Protein AF-A0A9Q0LVG4-F1 (afdb_monomer_lite)

InterPro domains:
  IPR005024 Snf7 family [PF03357] (18-191)
  IPR005024 Snf7 family [PTHR22761] (3-195)

Organism: Anaeramoeba ignava (NCBI:txid1746090)

Structure (mmCIF, N/CA/C/O backbone):
data_AF-A0A9Q0LVG4-F1
#
_entry.id   AF-A0A9Q0LVG4-F1
#
loop_
_atom_site.group_PDB
_atom_site.id
_atom_site.type_symbol
_atom_site.label_atom_id
_atom_site.label_alt_id
_atom_site.label_comp_id
_atom_site.label_asym_id
_atom_site.label_entity_id
_atom_site.label_seq_id
_atom_site.pdbx_PDB_ins_code
_atom_site.Cartn_x
_atom_site.Cartn_y
_atom_site.Cartn_z
_atom_site.occupancy
_atom_site.B_iso_or_equiv
_atom_site.auth_seq_id
_atom_site.auth_comp_id
_atom_site.auth_asym_id
_atom_site.auth_atom_id
_atom_site.pdbx_PDB_model_num
ATOM 1 N N . MET A 1 1 ? -17.083 -30.384 43.638 1.00 47.47 1 MET A N 1
ATOM 2 C CA . MET A 1 1 ? -15.810 -30.499 42.886 1.00 47.47 1 MET A CA 1
ATOM 3 C C . MET A 1 1 ? -15.342 -29.113 42.470 1.00 47.47 1 MET A C 1
ATOM 5 O O . MET A 1 1 ? -16.149 -28.199 42.402 1.00 47.47 1 MET A O 1
ATOM 9 N N . ARG A 1 2 ? -14.028 -28.952 42.316 1.00 43.19 2 ARG A N 1
ATOM 10 C CA . ARG A 1 2 ? -13.295 -27.683 42.244 1.00 43.19 2 ARG A CA 1
ATOM 11 C C . ARG A 1 2 ? -13.444 -26.980 40.880 1.00 43.19 2 ARG A C 1
ATOM 13 O O . ARG A 1 2 ? -13.547 -27.650 39.863 1.00 43.19 2 ARG A O 1
ATOM 20 N N . LYS A 1 3 ? -13.416 -25.639 40.950 1.00 58.41 3 LYS A N 1
ATOM 21 C CA . LYS A 1 3 ? -13.157 -24.582 39.943 1.00 58.41 3 LYS A CA 1
ATOM 22 C C . LYS A 1 3 ? -12.623 -25.053 38.584 1.00 58.41 3 LYS A C 1
ATOM 24 O O . LYS A 1 3 ? -11.722 -25.877 38.585 1.00 58.41 3 LYS A O 1
ATOM 29 N N . LEU A 1 4 ? -13.027 -24.379 37.494 1.00 53.19 4 LEU A N 1
ATOM 30 C CA . LEU A 1 4 ? -12.115 -23.775 36.490 1.00 53.19 4 LEU A CA 1
ATOM 31 C C . LEU A 1 4 ? -12.882 -23.005 35.387 1.00 53.19 4 LEU A C 1
ATOM 33 O O . LEU A 1 4 ? -12.658 -23.179 34.192 1.00 53.19 4 LEU A O 1
ATOM 37 N N . PHE A 1 5 ? -13.756 -22.082 35.811 1.00 59.03 5 PHE A N 1
ATOM 38 C CA . PHE A 1 5 ? -14.054 -20.886 35.018 1.00 59.03 5 PHE A CA 1
ATOM 39 C C . PHE A 1 5 ? -12.731 -20.174 34.716 1.00 59.03 5 PHE A C 1
ATOM 41 O O . PHE A 1 5 ? -11.996 -19.816 35.636 1.00 59.03 5 PHE A O 1
ATOM 48 N N . GLY A 1 6 ? -12.417 -20.011 33.433 1.00 52.94 6 GLY A N 1
ATOM 49 C CA . GLY A 1 6 ? -11.185 -19.369 32.993 1.00 52.94 6 GLY A CA 1
ATOM 50 C C . GLY A 1 6 ? -10.579 -20.061 31.786 1.00 52.94 6 GLY A C 1
ATOM 51 O O . GLY A 1 6 ? -9.461 -20.572 31.858 1.00 52.94 6 GLY A O 1
ATOM 52 N N . SER A 1 7 ? -11.274 -20.028 30.647 1.00 55.44 7 SER A N 1
ATOM 53 C CA . SER A 1 7 ? -10.575 -20.076 29.366 1.00 55.44 7 SER A CA 1
ATOM 54 C C . SER A 1 7 ? -9.609 -18.892 29.360 1.00 55.44 7 SER A C 1
ATOM 56 O O . SER A 1 7 ? -10.021 -17.748 29.157 1.00 55.44 7 SER A O 1
ATOM 58 N N . LYS A 1 8 ? -8.331 -19.147 29.674 1.00 49.50 8 LYS A N 1
ATOM 59 C CA . LYS A 1 8 ? -7.245 -18.182 29.489 1.00 49.50 8 LYS A CA 1
ATOM 60 C C . LYS A 1 8 ? -7.455 -17.570 28.108 1.00 49.50 8 LYS A C 1
ATOM 62 O O . LYS A 1 8 ? -7.456 -18.320 27.132 1.00 49.50 8 LYS A O 1
ATOM 67 N N . LYS A 1 9 ? -7.670 -16.247 28.024 1.00 56.41 9 LYS A N 1
ATOM 68 C CA . LYS A 1 9 ? -7.581 -15.514 26.755 1.00 56.41 9 LYS A CA 1
ATOM 69 C C . LYS A 1 9 ? -6.287 -15.997 26.115 1.00 56.41 9 LYS A C 1
ATOM 71 O O . LYS A 1 9 ? -5.216 -15.763 26.677 1.00 56.41 9 LYS A O 1
ATOM 76 N N . LYS A 1 10 ? -6.391 -16.780 25.037 1.00 49.00 10 LYS A N 1
ATOM 77 C CA . LYS A 1 10 ? -5.228 -17.241 24.288 1.00 49.00 10 LYS A CA 1
ATOM 78 C C . LYS A 1 10 ? -4.560 -15.945 23.861 1.00 49.00 10 LYS A C 1
ATOM 80 O O . LYS A 1 10 ? -5.149 -15.198 23.084 1.00 49.00 10 LYS A O 1
ATOM 85 N N . LYS A 1 11 ? -3.437 -15.613 24.506 1.00 46.62 11 LYS A N 1
ATOM 86 C CA . LYS A 1 11 ? -2.606 -14.462 24.163 1.00 46.62 11 LYS A CA 1
ATOM 87 C C . LYS A 1 11 ? -2.443 -14.586 22.655 1.00 46.62 11 LYS A C 1
ATOM 89 O O . LYS A 1 11 ? -1.941 -15.619 22.211 1.00 46.62 11 LYS A O 1
ATOM 94 N N . VAL A 1 12 ? -3.032 -13.668 21.886 1.00 57.06 12 VAL A N 1
ATOM 95 C CA . VAL A 1 12 ? -2.849 -13.670 20.436 1.00 57.06 12 VAL A CA 1
ATOM 96 C C . VAL A 1 12 ? -1.344 -13.580 20.280 1.00 57.06 12 VAL A C 1
ATOM 98 O O . VAL A 1 12 ? -0.733 -12.624 20.747 1.00 57.06 12 VAL A O 1
ATOM 101 N N . VAL A 1 13 ? -0.743 -14.671 19.824 1.00 52.28 13 VAL A N 1
ATOM 102 C CA . VAL A 1 13 ? 0.701 -14.776 19.698 1.00 52.28 13 VAL A CA 1
ATOM 103 C C . VAL A 1 13 ? 1.061 -13.822 18.568 1.00 52.28 13 VAL A C 1
ATOM 105 O O . VAL A 1 13 ? 0.774 -14.104 17.410 1.00 52.28 13 VAL A O 1
ATOM 108 N N . THR A 1 14 ? 1.603 -12.660 18.921 1.00 57.34 14 THR A N 1
ATOM 109 C CA . THR A 1 14 ? 2.073 -11.615 18.002 1.00 57.34 14 THR A CA 1
ATOM 110 C C . THR A 1 14 ? 3.506 -11.891 17.534 1.00 57.34 14 THR A C 1
ATOM 112 O O . THR A 1 14 ? 4.251 -10.955 17.279 1.00 57.34 14 THR A O 1
ATOM 115 N N . ASP A 1 15 ? 3.925 -13.158 17.457 1.00 58.38 15 ASP A N 1
ATOM 116 C CA . ASP A 1 15 ? 5.313 -13.525 17.116 1.00 58.38 15 ASP A CA 1
ATOM 117 C C . ASP A 1 15 ? 5.556 -13.591 15.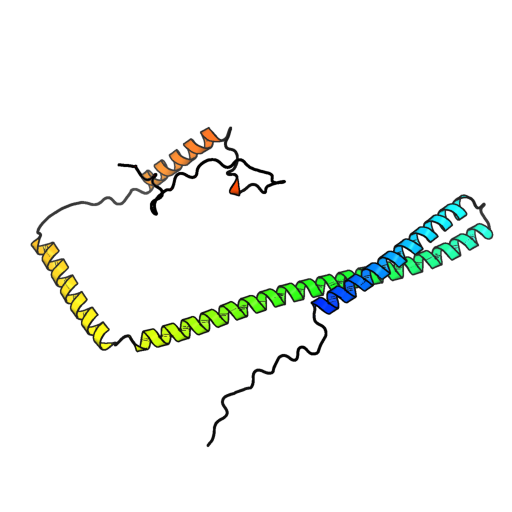592 1.00 58.38 15 ASP A C 1
ATOM 119 O O . ASP A 1 15 ? 6.631 -13.984 15.143 1.00 58.38 15 ASP A O 1
ATOM 123 N N . GLY A 1 16 ? 4.557 -13.231 14.779 1.00 68.00 16 GLY A N 1
ATOM 124 C CA . GLY A 1 16 ? 4.677 -13.095 13.326 1.00 68.00 16 GLY A CA 1
ATOM 125 C C . GLY A 1 16 ? 4.832 -11.630 12.896 1.00 68.00 16 GLY A C 1
ATOM 126 O O . GLY A 1 16 ? 4.403 -10.743 13.635 1.00 68.00 16 GLY A O 1
ATOM 127 N N . PRO A 1 17 ? 5.410 -11.363 11.707 1.00 80.56 17 PRO A N 1
ATOM 128 C CA . PRO A 1 17 ? 5.499 -10.011 11.164 1.00 80.56 17 PRO A CA 1
ATOM 129 C C . PRO A 1 17 ? 4.110 -9.376 11.077 1.00 80.56 17 PRO A C 1
ATOM 131 O O . PRO A 1 17 ? 3.129 -10.032 10.713 1.00 80.56 17 PRO A O 1
ATOM 134 N N . THR A 1 18 ? 4.032 -8.100 11.436 1.00 89.00 18 THR A N 1
ATOM 135 C CA . THR A 1 18 ? 2.783 -7.343 11.390 1.00 89.00 18 THR A CA 1
ATOM 136 C C . THR A 1 18 ? 2.402 -7.008 9.946 1.00 89.00 18 THR A C 1
ATOM 138 O O . THR A 1 18 ? 3.224 -7.088 9.030 1.00 89.00 18 THR A O 1
ATOM 141 N N . LEU A 1 19 ? 1.145 -6.605 9.728 1.00 87.56 19 LEU A N 1
ATOM 142 C CA . LEU A 1 19 ? 0.724 -6.061 8.430 1.00 87.56 19 LEU A CA 1
ATOM 143 C C . LEU A 1 19 ? 1.557 -4.829 8.057 1.00 87.56 19 LEU A C 1
ATOM 145 O O . LEU A 1 19 ? 1.924 -4.674 6.901 1.00 87.56 19 LEU A O 1
ATOM 149 N N . GLU A 1 20 ? 1.936 -4.014 9.042 1.00 87.94 20 GLU A N 1
ATOM 150 C CA . GLU A 1 20 ? 2.801 -2.853 8.836 1.00 87.94 20 GLU A CA 1
ATOM 151 C C . GLU A 1 20 ? 4.211 -3.260 8.372 1.00 87.94 20 GLU A C 1
ATOM 153 O O . GLU A 1 20 ? 4.747 -2.675 7.430 1.00 87.94 20 GLU A O 1
ATOM 158 N N . ASP A 1 21 ? 4.793 -4.308 8.965 1.0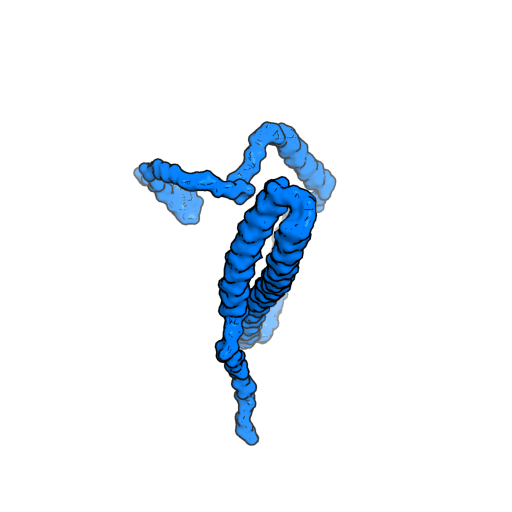0 90.94 21 ASP A N 1
ATOM 159 C CA . ASP A 1 21 ? 6.088 -4.849 8.529 1.00 90.94 21 ASP A CA 1
ATOM 160 C C . ASP A 1 21 ? 6.019 -5.388 7.093 1.00 90.94 21 ASP A C 1
ATOM 162 O O . ASP A 1 21 ? 6.937 -5.183 6.292 1.00 90.94 21 ASP A O 1
ATOM 166 N N . ALA A 1 22 ? 4.922 -6.068 6.750 1.00 90.06 22 ALA A N 1
ATOM 167 C CA . ALA A 1 22 ? 4.690 -6.604 5.413 1.00 90.06 22 ALA A CA 1
ATOM 168 C C . ALA A 1 22 ? 4.492 -5.494 4.363 1.00 90.06 22 ALA A C 1
ATOM 170 O O . ALA A 1 22 ? 5.030 -5.605 3.253 1.00 90.06 22 ALA A O 1
ATOM 171 N N . THR A 1 23 ? 3.794 -4.410 4.715 1.00 89.94 23 THR A N 1
ATOM 172 C CA . THR A 1 23 ? 3.643 -3.216 3.870 1.00 89.94 23 THR A CA 1
ATOM 173 C C . THR A 1 23 ? 4.994 -2.548 3.628 1.00 89.94 23 THR A C 1
ATOM 175 O O . THR A 1 23 ? 5.390 -2.417 2.471 1.00 89.94 23 THR A O 1
ATOM 178 N N . LYS A 1 24 ? 5.779 -2.269 4.679 1.00 92.06 24 LYS A N 1
ATOM 179 C CA . LYS A 1 24 ? 7.130 -1.676 4.555 1.00 92.06 24 LYS A CA 1
ATOM 180 C C . LYS A 1 24 ? 8.069 -2.521 3.693 1.00 92.06 24 LYS A C 1
ATOM 182 O O . LYS A 1 24 ? 8.841 -2.007 2.881 1.00 92.06 24 LYS A O 1
ATOM 187 N N . LEU A 1 25 ? 8.020 -3.847 3.845 1.00 93.25 25 LEU A N 1
ATOM 188 C CA . LEU A 1 25 ? 8.799 -4.754 3.002 1.00 93.25 25 LEU A CA 1
ATOM 189 C C . LEU A 1 25 ? 8.363 -4.681 1.531 1.00 93.25 25 LEU A C 1
ATOM 191 O O . LEU A 1 25 ? 9.208 -4.754 0.633 1.00 93.25 25 LEU A O 1
ATOM 195 N N . SER A 1 26 ? 7.060 -4.558 1.284 1.00 93.56 26 SER A N 1
ATOM 196 C CA . SER A 1 26 ? 6.495 -4.444 -0.062 1.00 93.56 26 SER A CA 1
ATOM 197 C C . SER A 1 26 ? 6.863 -3.109 -0.709 1.00 93.56 26 SER A C 1
ATOM 199 O O . SER A 1 26 ? 7.312 -3.111 -1.849 1.00 93.56 26 SER A O 1
ATOM 201 N N . GLU A 1 27 ? 6.817 -1.997 0.024 1.00 92.50 27 GLU A N 1
ATOM 202 C CA . GLU A 1 27 ? 7.282 -0.683 -0.446 1.00 92.50 27 GLU A CA 1
ATOM 203 C C . GLU A 1 27 ? 8.750 -0.730 -0.879 1.00 92.50 27 GLU A C 1
ATOM 205 O O . GLU A 1 27 ? 9.071 -0.450 -2.034 1.00 92.50 27 GLU A O 1
ATOM 210 N N . LYS A 1 28 ? 9.640 -1.232 -0.012 1.00 96.06 28 LYS A N 1
ATOM 211 C CA . LYS A 1 28 ? 11.073 -1.366 -0.322 1.00 96.06 28 LYS A CA 1
ATOM 212 C C . LYS A 1 28 ? 11.339 -2.247 -1.549 1.00 96.06 28 LYS A C 1
ATOM 214 O O . LYS A 1 28 ? 12.261 -2.008 -2.334 1.00 96.06 28 LYS A O 1
ATOM 219 N N . ARG A 1 29 ? 10.559 -3.320 -1.719 1.00 96.31 29 ARG A N 1
ATOM 220 C CA . ARG A 1 29 ? 10.638 -4.168 -2.919 1.00 96.31 29 ARG A CA 1
ATOM 221 C C . ARG A 1 29 ? 10.130 -3.430 -4.158 1.00 96.31 29 ARG A C 1
ATOM 223 O O . ARG A 1 29 ? 10.732 -3.607 -5.216 1.00 96.31 29 ARG A O 1
ATOM 230 N N . GLY A 1 30 ? 9.076 -2.628 -4.022 1.00 96.56 30 GLY A N 1
ATOM 231 C CA . GLY A 1 30 ? 8.531 -1.762 -5.067 1.00 96.56 30 GLY A CA 1
ATOM 232 C C . GLY A 1 30 ? 9.574 -0.773 -5.574 1.00 96.56 30 GLY A C 1
ATOM 233 O O . GLY A 1 30 ? 9.904 -0.807 -6.757 1.00 96.56 30 GLY A O 1
ATOM 234 N N . GLU A 1 31 ? 10.207 -0.023 -4.671 1.00 96.69 31 GLU A N 1
ATOM 235 C CA . GLU A 1 31 ? 11.293 0.913 -4.996 1.00 96.69 31 GLU A CA 1
ATOM 236 C C . GLU A 1 31 ? 12.424 0.228 -5.780 1.00 96.69 31 GLU A C 1
ATOM 238 O O . GLU A 1 31 ? 12.872 0.707 -6.825 1.00 96.69 31 GLU A O 1
ATOM 243 N N . SER A 1 32 ? 12.856 -0.957 -5.330 1.00 97.62 32 SER A N 1
ATOM 244 C CA . SER A 1 32 ? 13.895 -1.727 -6.023 1.00 97.62 32 SER A CA 1
ATOM 245 C C . SER A 1 32 ? 13.473 -2.177 -7.428 1.00 97.62 32 SER A C 1
ATOM 247 O O . SER A 1 32 ? 14.308 -2.243 -8.339 1.00 97.62 32 SER A O 1
ATOM 249 N N . LEU A 1 33 ? 12.198 -2.527 -7.620 1.00 97.88 33 LEU A N 1
ATOM 250 C CA . LEU A 1 33 ? 11.655 -2.884 -8.931 1.00 97.88 33 LEU A CA 1
ATOM 251 C C . LEU A 1 33 ? 11.587 -1.657 -9.844 1.00 97.88 33 LEU A C 1
ATOM 253 O O . LEU A 1 33 ? 12.031 -1.751 -10.990 1.00 97.88 33 LEU A O 1
ATOM 257 N N . ASP A 1 34 ? 11.137 -0.512 -9.338 1.00 97.88 34 ASP A N 1
ATOM 258 C CA . ASP A 1 34 ? 11.059 0.737 -10.099 1.00 97.88 34 ASP A CA 1
ATOM 259 C C . ASP A 1 34 ? 12.440 1.222 -10.549 1.00 97.88 34 ASP A C 1
ATOM 261 O O . ASP A 1 34 ? 12.627 1.584 -11.715 1.00 97.88 34 ASP A O 1
ATOM 265 N N . GLU A 1 35 ? 13.459 1.128 -9.692 1.00 98.31 35 GLU A N 1
ATOM 266 C CA . GLU A 1 35 ? 14.837 1.422 -10.090 1.00 98.31 35 GLU A CA 1
ATOM 267 C C . GLU A 1 35 ? 15.338 0.509 -11.219 1.00 98.31 35 GLU A C 1
ATOM 269 O O . GLU A 1 35 ? 16.019 0.964 -12.148 1.00 98.31 35 GLU A O 1
ATOM 274 N N . LYS A 1 36 ? 15.026 -0.794 -11.159 1.00 98.00 36 LYS A N 1
ATOM 275 C CA . LYS A 1 36 ? 15.396 -1.754 -12.214 1.00 98.00 36 LYS A CA 1
ATOM 276 C C . LYS A 1 36 ? 14.674 -1.439 -13.519 1.00 98.00 36 LYS A C 1
ATOM 278 O O . LYS A 1 36 ? 15.314 -1.450 -14.572 1.00 98.00 36 LYS A O 1
ATOM 283 N N . ILE A 1 37 ? 13.380 -1.131 -13.457 1.00 98.06 37 ILE A N 1
ATOM 284 C CA . ILE A 1 37 ? 12.567 -0.735 -14.613 1.00 98.06 37 ILE A CA 1
ATOM 285 C C . ILE A 1 37 ? 13.152 0.531 -15.249 1.00 98.06 37 ILE A C 1
ATOM 287 O O . ILE A 1 37 ? 13.427 0.530 -16.449 1.00 98.06 37 ILE A O 1
ATOM 291 N N . LYS A 1 38 ? 13.467 1.557 -14.447 1.00 98.50 38 LYS A N 1
ATOM 292 C CA . LYS A 1 38 ? 14.078 2.814 -14.909 1.00 98.50 38 LYS A CA 1
ATOM 293 C C . LYS A 1 38 ? 15.410 2.587 -15.631 1.00 98.50 38 LYS A C 1
ATOM 295 O O . LYS A 1 38 ? 15.641 3.150 -16.702 1.00 98.50 38 LYS A O 1
ATOM 300 N N . LYS A 1 39 ? 16.281 1.727 -15.087 1.00 98.38 39 LYS A N 1
ATOM 301 C CA . LYS A 1 39 ? 17.556 1.353 -15.732 1.00 98.38 39 LYS A CA 1
ATOM 302 C C . LYS A 1 39 ? 17.331 0.645 -17.073 1.00 98.38 39 LYS A C 1
ATOM 304 O O . LYS A 1 39 ? 18.031 0.936 -18.042 1.00 98.38 39 LYS A O 1
ATOM 309 N N . LEU A 1 40 ? 16.360 -0.266 -17.151 1.00 96.75 40 LEU A N 1
ATOM 310 C CA . LEU A 1 40 ? 16.023 -0.966 -18.396 1.00 96.75 40 LEU A CA 1
ATOM 311 C C . LEU A 1 40 ? 15.414 -0.018 -19.439 1.00 96.75 40 LEU A C 1
ATOM 313 O O . LEU A 1 40 ? 15.740 -0.138 -20.620 1.00 96.75 40 LEU A O 1
ATOM 317 N N . ASP A 1 41 ? 14.605 0.958 -19.024 1.00 96.81 41 ASP A N 1
ATOM 318 C CA . ASP A 1 41 ? 14.066 1.996 -19.911 1.00 96.81 41 ASP A CA 1
ATOM 319 C C . ASP A 1 41 ? 15.161 2.869 -20.521 1.00 96.81 41 ASP A C 1
ATOM 321 O O . ASP A 1 41 ? 15.158 3.122 -21.731 1.00 96.81 41 ASP A O 1
ATOM 325 N N . GLN A 1 42 ? 16.148 3.270 -19.717 1.00 98.19 42 GLN A N 1
ATOM 326 C CA . GLN A 1 42 ? 17.310 3.998 -20.218 1.00 98.19 42 GLN A CA 1
ATOM 327 C C . GLN A 1 42 ? 18.062 3.177 -21.275 1.00 98.19 42 GLN A C 1
ATOM 329 O O . GLN A 1 42 ? 18.332 3.677 -22.371 1.00 98.19 42 GLN A O 1
ATOM 334 N N . GLN A 1 43 ? 18.324 1.894 -21.005 1.00 96.00 43 GLN A N 1
ATOM 335 C CA . GLN A 1 43 ? 18.967 1.006 -21.978 1.00 96.00 43 GLN A CA 1
ATOM 336 C C . GLN A 1 43 ? 18.135 0.862 -23.262 1.00 96.00 43 GLN A C 1
ATOM 338 O O . GLN A 1 43 ? 18.682 0.930 -24.365 1.00 96.00 43 GLN A O 1
ATOM 343 N N . LEU A 1 44 ? 16.812 0.693 -23.156 1.00 95.75 44 LEU A N 1
ATOM 344 C CA . LEU A 1 44 ? 15.921 0.620 -24.319 1.00 95.75 44 LEU A CA 1
ATOM 345 C C . LEU A 1 44 ? 15.965 1.901 -25.155 1.00 95.75 44 LEU A C 1
ATOM 347 O O . LEU A 1 44 ? 15.991 1.820 -26.387 1.00 95.75 44 LEU A O 1
ATOM 351 N N . SER A 1 45 ? 16.025 3.067 -24.509 1.00 95.94 45 SER A N 1
ATOM 352 C CA . SER A 1 45 ? 16.181 4.359 -25.182 1.00 95.94 45 SER A CA 1
ATOM 353 C C . SER A 1 45 ? 17.489 4.426 -25.981 1.00 95.94 45 SER A C 1
ATOM 355 O O . SER A 1 45 ? 17.482 4.767 -27.169 1.00 95.94 45 SER A O 1
ATOM 357 N N . GLU A 1 46 ? 18.605 3.987 -25.394 1.00 96.00 46 GLU A N 1
ATOM 358 C CA . GLU A 1 46 ? 19.895 3.915 -26.088 1.00 96.00 46 GLU A CA 1
ATOM 359 C C . GLU A 1 46 ? 19.869 2.954 -27.281 1.00 96.00 46 GLU A C 1
ATOM 361 O O . GLU A 1 46 ? 20.360 3.286 -28.366 1.00 96.00 46 GLU A O 1
ATOM 366 N N . TYR A 1 47 ? 19.280 1.764 -27.118 1.00 91.44 47 TYR A N 1
ATOM 367 C CA . TYR A 1 47 ? 19.118 0.817 -28.222 1.00 91.44 47 TYR A CA 1
ATOM 368 C C . TYR A 1 47 ? 18.240 1.400 -29.328 1.00 91.44 47 TYR A C 1
ATOM 370 O O . TYR A 1 47 ? 18.571 1.249 -30.506 1.00 91.44 47 TYR A O 1
ATOM 378 N N . ARG A 1 48 ? 17.166 2.120 -28.985 1.00 92.00 48 ARG A N 1
ATOM 379 C CA . ARG A 1 48 ? 16.312 2.818 -29.956 1.00 92.00 48 ARG A CA 1
ATOM 380 C C . ARG A 1 48 ? 17.103 3.865 -30.739 1.00 92.00 48 ARG A C 1
ATOM 382 O O . ARG A 1 48 ? 16.981 3.917 -31.963 1.00 92.00 48 ARG A O 1
ATOM 389 N N . ALA A 1 49 ? 17.944 4.653 -30.071 1.00 96.25 49 ALA A N 1
ATOM 390 C CA . ALA A 1 49 ? 18.808 5.638 -30.721 1.00 96.25 49 ALA A CA 1
ATOM 391 C C . ALA A 1 49 ? 19.847 4.982 -31.650 1.00 96.25 49 ALA A C 1
ATOM 393 O O . ALA A 1 49 ? 20.014 5.418 -32.791 1.00 96.25 49 ALA A O 1
ATOM 394 N N . LYS A 1 50 ? 20.503 3.900 -31.205 1.00 93.56 50 LYS A N 1
ATOM 395 C CA . LYS A 1 50 ? 21.464 3.127 -32.016 1.00 93.56 50 LYS A CA 1
ATOM 396 C C . LYS A 1 50 ? 20.793 2.509 -33.244 1.00 93.56 50 LYS A C 1
ATOM 398 O O . LYS A 1 50 ? 21.325 2.616 -34.347 1.00 93.56 50 LYS A O 1
ATOM 403 N N . MET A 1 51 ? 19.603 1.928 -33.085 1.00 92.56 51 MET A N 1
ATOM 404 C CA . MET A 1 51 ? 18.837 1.351 -34.195 1.00 92.56 51 MET A CA 1
ATOM 405 C C . MET A 1 51 ? 18.444 2.401 -35.238 1.00 92.56 51 MET A C 1
ATOM 407 O O . MET A 1 51 ? 18.594 2.133 -36.423 1.00 92.56 51 MET A O 1
ATOM 411 N N . LYS A 1 52 ? 18.021 3.607 -34.824 1.00 95.19 52 LYS A N 1
ATOM 412 C CA . LYS A 1 52 ? 17.705 4.712 -35.753 1.00 95.19 52 LYS A CA 1
ATOM 413 C C . LYS A 1 52 ? 18.896 5.128 -36.627 1.00 95.19 52 LYS A C 1
ATOM 415 O O . LYS A 1 52 ? 18.695 5.529 -37.765 1.00 95.19 52 LYS A O 1
ATOM 420 N N . LYS A 1 53 ? 20.121 5.042 -36.099 1.00 95.31 53 LYS A N 1
ATOM 421 C CA . LYS A 1 53 ? 21.360 5.419 -36.805 1.00 95.31 53 LYS A CA 1
ATOM 422 C C . LYS A 1 53 ? 21.979 4.271 -37.613 1.00 95.31 53 LYS A C 1
ATOM 424 O O . LYS A 1 53 ? 22.942 4.490 -38.341 1.00 95.31 53 LYS A O 1
ATOM 429 N N . THR A 1 54 ? 21.462 3.048 -37.480 1.00 91.25 54 THR A N 1
ATOM 430 C CA . THR A 1 54 ? 22.037 1.854 -38.114 1.00 91.25 54 THR A CA 1
ATOM 431 C C . THR A 1 54 ? 21.295 1.529 -39.406 1.00 91.25 54 THR A C 1
ATOM 433 O O . THR A 1 54 ? 20.072 1.401 -39.410 1.00 91.25 54 THR A O 1
ATOM 436 N N . ARG A 1 55 ? 22.035 1.351 -40.507 1.00 94.50 55 ARG A N 1
ATOM 437 C CA . ARG A 1 55 ? 21.462 0.942 -41.799 1.00 94.50 55 ARG A CA 1
ATOM 438 C C . ARG A 1 55 ? 20.797 -0.445 -41.712 1.00 94.50 55 ARG A C 1
ATOM 440 O O . ARG A 1 55 ? 21.244 -1.281 -40.920 1.00 94.50 55 ARG A O 1
ATOM 447 N N . PRO A 1 56 ? 19.765 -0.724 -42.530 1.00 92.25 56 PRO A N 1
ATOM 448 C CA . PRO A 1 56 ? 19.156 -2.050 -42.607 1.00 92.25 56 PRO A CA 1
ATOM 449 C C . PRO A 1 56 ? 20.196 -3.143 -42.886 1.00 92.25 56 PRO A C 1
ATOM 451 O O . PRO A 1 56 ? 21.043 -2.987 -43.761 1.00 92.25 56 PRO A O 1
ATOM 454 N N . GLY A 1 57 ? 20.140 -4.243 -42.130 1.00 90.00 57 GLY A N 1
ATOM 455 C CA . GLY A 1 57 ? 21.057 -5.372 -42.295 1.00 90.00 57 GLY A CA 1
ATOM 456 C C . GLY A 1 57 ? 21.314 -6.166 -41.007 1.00 90.00 57 GLY A C 1
ATOM 457 O O . GLY A 1 57 ? 20.630 -5.964 -39.996 1.00 90.00 57 GLY A O 1
ATOM 458 N N . PRO A 1 58 ? 22.321 -7.061 -41.011 1.00 92.06 58 PRO A N 1
ATOM 459 C CA . PRO A 1 58 ? 22.642 -7.933 -39.877 1.00 92.06 58 PRO A CA 1
ATOM 460 C C . PRO A 1 58 ? 22.913 -7.182 -38.564 1.00 92.06 58 PRO A C 1
ATOM 462 O O . PRO A 1 58 ? 22.470 -7.616 -37.499 1.00 92.06 58 PRO A O 1
ATOM 465 N N . ALA A 1 59 ? 23.572 -6.019 -38.634 1.00 90.88 59 ALA A N 1
ATOM 466 C CA . ALA A 1 59 ? 23.852 -5.177 -37.471 1.00 90.88 59 ALA A CA 1
ATOM 467 C C . ALA A 1 59 ? 22.566 -4.643 -36.812 1.00 90.88 59 ALA A C 1
ATOM 469 O O . ALA A 1 59 ? 22.402 -4.753 -35.595 1.00 90.88 59 ALA A O 1
ATOM 470 N N . LEU A 1 60 ? 21.613 -4.145 -37.610 1.00 88.62 60 LEU A N 1
ATOM 471 C CA . LEU A 1 60 ? 20.310 -3.693 -37.114 1.00 88.62 60 LEU A CA 1
ATOM 472 C C . LEU A 1 60 ? 19.520 -4.849 -36.481 1.00 88.62 60 LEU A C 1
ATOM 474 O O . LEU A 1 60 ? 18.915 -4.679 -35.424 1.00 88.62 60 LEU A O 1
ATOM 478 N N . ASN A 1 61 ? 19.559 -6.038 -37.087 1.00 85.00 61 ASN A N 1
ATOM 479 C CA . ASN A 1 61 ? 18.884 -7.225 -36.553 1.00 85.00 61 ASN A CA 1
ATOM 480 C C . ASN A 1 61 ? 19.477 -7.678 -35.209 1.00 85.00 61 ASN A C 1
ATOM 482 O O . ASN A 1 61 ? 18.733 -8.078 -34.314 1.00 85.00 61 ASN A O 1
ATOM 486 N N . SER A 1 62 ? 20.796 -7.570 -35.035 1.00 88.12 62 SER A N 1
ATOM 487 C CA . SER A 1 62 ? 21.465 -7.846 -33.758 1.00 88.12 62 SER A CA 1
ATOM 488 C C . SER A 1 62 ? 21.027 -6.868 -32.659 1.00 88.12 62 SER A C 1
ATOM 490 O O . SER A 1 62 ? 20.653 -7.293 -31.563 1.00 88.12 62 SER A O 1
ATOM 492 N N . LEU A 1 63 ? 20.971 -5.565 -32.967 1.00 83.06 63 LEU A N 1
ATOM 493 C CA . LEU A 1 63 ? 20.473 -4.546 -32.035 1.00 83.06 63 LEU A CA 1
ATOM 494 C C . LEU A 1 63 ? 19.009 -4.790 -31.644 1.00 83.06 63 LEU A C 1
ATOM 496 O O . LEU A 1 63 ? 18.685 -4.730 -30.460 1.00 83.06 63 LEU A O 1
ATOM 500 N N . LYS A 1 64 ? 18.147 -5.138 -32.611 1.00 82.00 64 LYS A N 1
ATOM 501 C CA . LYS A 1 64 ? 16.744 -5.504 -32.352 1.00 82.00 64 LYS A CA 1
ATOM 502 C C . LYS A 1 64 ? 16.630 -6.696 -31.401 1.00 82.00 64 LYS A C 1
ATOM 504 O O . LYS A 1 64 ? 15.851 -6.635 -30.456 1.00 82.00 64 LYS A O 1
ATOM 509 N N . LYS A 1 65 ? 17.418 -7.760 -31.608 1.00 85.62 65 LYS A N 1
ATOM 510 C CA . LYS A 1 65 ? 17.421 -8.935 -30.717 1.00 85.62 65 LYS A CA 1
ATOM 511 C C . LYS A 1 65 ? 17.810 -8.562 -29.284 1.00 85.62 65 LYS A C 1
ATOM 513 O O . LYS A 1 65 ? 17.128 -8.974 -28.353 1.00 85.62 65 LYS A O 1
ATOM 518 N N . ARG A 1 66 ? 18.855 -7.746 -29.106 1.00 84.25 66 ARG A N 1
ATOM 519 C CA . ARG A 1 66 ? 19.281 -7.271 -27.775 1.00 84.25 66 ARG A CA 1
ATOM 520 C C . ARG A 1 66 ? 18.214 -6.401 -27.107 1.00 84.25 66 ARG A C 1
ATOM 522 O O . ARG A 1 66 ? 17.895 -6.626 -25.944 1.00 84.25 66 ARG A O 1
ATOM 529 N N . ALA A 1 67 ? 17.616 -5.472 -27.853 1.00 82.69 67 ALA A N 1
ATOM 530 C CA . ALA A 1 67 ? 16.529 -4.630 -27.359 1.00 82.69 67 ALA A CA 1
ATOM 531 C C . ALA A 1 67 ? 15.299 -5.456 -26.940 1.00 82.69 67 ALA A C 1
ATOM 533 O O . ALA A 1 67 ? 14.705 -5.185 -25.902 1.00 82.69 67 ALA A O 1
ATOM 534 N N . LEU A 1 68 ? 14.946 -6.500 -27.700 1.00 84.94 68 LEU A N 1
ATOM 535 C CA . LEU A 1 68 ? 13.847 -7.406 -27.350 1.00 84.94 68 LEU A CA 1
ATOM 536 C C . LEU A 1 68 ? 14.100 -8.158 -26.039 1.00 84.94 68 LEU A C 1
ATOM 538 O O . LEU A 1 68 ? 13.169 -8.316 -25.254 1.00 84.94 68 LEU A O 1
ATOM 542 N N . THR A 1 69 ? 15.329 -8.606 -25.775 1.00 82.94 69 THR A N 1
ATOM 543 C CA . THR A 1 69 ? 15.672 -9.252 -24.496 1.00 82.94 69 THR A CA 1
ATOM 544 C C . THR A 1 69 ? 15.478 -8.298 -23.318 1.00 82.94 69 THR A C 1
ATOM 546 O O . THR A 1 69 ? 14.853 -8.671 -22.328 1.00 82.94 69 THR A O 1
ATOM 549 N N . ILE A 1 70 ? 15.942 -7.053 -23.450 1.00 86.94 70 ILE A N 1
ATOM 550 C CA . ILE A 1 70 ? 15.786 -6.019 -22.414 1.00 86.94 70 ILE A CA 1
ATOM 551 C C . ILE A 1 70 ? 14.307 -5.686 -22.204 1.00 86.94 70 ILE A C 1
ATOM 553 O O . ILE A 1 70 ? 13.851 -5.606 -21.068 1.00 86.94 70 ILE A O 1
ATOM 557 N N . LEU A 1 71 ? 13.530 -5.571 -23.284 1.00 86.38 71 LEU A N 1
ATOM 558 C CA . LEU A 1 71 ? 12.092 -5.318 -23.203 1.00 86.38 71 LEU A CA 1
ATOM 559 C C . LEU A 1 71 ? 11.351 -6.449 -22.478 1.00 86.38 71 LEU A C 1
ATOM 561 O O . LEU A 1 71 ? 10.484 -6.178 -21.652 1.00 86.38 71 LEU A O 1
ATOM 565 N N . LYS A 1 72 ? 11.700 -7.713 -22.752 1.00 83.56 72 LYS A N 1
ATOM 566 C CA . LYS A 1 72 ? 11.135 -8.865 -22.032 1.00 83.56 72 LYS A CA 1
ATOM 567 C C . LYS A 1 72 ? 11.451 -8.802 -20.539 1.00 83.56 72 LYS A C 1
ATOM 569 O O . LYS A 1 72 ? 10.560 -9.016 -19.724 1.00 83.56 72 LYS A O 1
ATOM 574 N N . GLN A 1 73 ? 12.694 -8.476 -20.186 1.00 85.69 73 GLN A N 1
ATOM 575 C CA . GLN A 1 73 ? 13.099 -8.326 -18.790 1.00 85.69 73 GLN A CA 1
ATOM 576 C C . GLN A 1 73 ? 12.360 -7.172 -18.101 1.00 85.69 73 GLN A C 1
ATOM 578 O O . GLN A 1 73 ? 11.917 -7.328 -16.967 1.00 85.69 73 GLN A O 1
ATOM 583 N N . LYS A 1 74 ? 12.176 -6.042 -18.795 1.00 91.31 74 LYS A N 1
ATOM 584 C CA . LYS A 1 74 ? 11.402 -4.906 -18.287 1.00 91.31 74 LYS A CA 1
ATOM 585 C C . LYS A 1 74 ? 9.963 -5.318 -17.982 1.00 91.31 74 LYS A C 1
ATOM 587 O O . LYS A 1 74 ? 9.524 -5.144 -16.852 1.00 91.31 74 LYS A O 1
ATOM 592 N N . LYS A 1 75 ? 9.278 -5.942 -18.948 1.00 86.00 75 LYS A N 1
ATOM 593 C CA . LYS A 1 75 ? 7.893 -6.407 -18.774 1.00 86.00 75 LYS A CA 1
ATOM 594 C C . LYS A 1 75 ? 7.732 -7.384 -17.611 1.00 86.00 75 LYS A C 1
ATOM 596 O O . LYS A 1 75 ? 6.732 -7.334 -16.908 1.00 86.00 75 LYS A O 1
ATOM 601 N N . MET A 1 76 ? 8.718 -8.252 -17.387 1.00 91.19 76 MET A N 1
ATOM 602 C CA . MET A 1 76 ? 8.716 -9.159 -16.238 1.00 91.19 76 MET A CA 1
ATOM 603 C C . MET A 1 76 ? 8.750 -8.393 -14.906 1.00 91.19 76 MET A C 1
ATOM 605 O O . MET A 1 76 ? 8.024 -8.752 -13.984 1.00 91.19 76 MET A O 1
ATOM 609 N N . TYR A 1 77 ? 9.576 -7.347 -14.789 1.00 94.44 77 TYR A N 1
ATOM 610 C CA . TYR A 1 77 ? 9.617 -6.529 -13.574 1.00 94.44 77 TYR A CA 1
ATOM 611 C C . TYR A 1 77 ? 8.380 -5.642 -13.414 1.00 94.44 77 TYR A C 1
ATOM 613 O O . TYR A 1 77 ? 7.897 -5.522 -12.293 1.00 94.44 77 TYR A O 1
ATOM 621 N N . GLU A 1 78 ? 7.834 -5.085 -14.501 1.00 91.25 78 GLU A N 1
ATOM 622 C CA . GLU A 1 78 ? 6.551 -4.362 -14.478 1.00 91.25 78 GLU A CA 1
ATOM 623 C C . GLU A 1 78 ? 5.438 -5.267 -13.931 1.00 91.25 78 GLU A C 1
ATOM 625 O O . GLU A 1 78 ? 4.763 -4.897 -12.980 1.00 91.25 78 GLU A O 1
ATOM 630 N N . GLN A 1 79 ? 5.339 -6.508 -14.421 1.00 92.56 79 GLN A N 1
ATOM 631 C CA . GLN A 1 79 ? 4.367 -7.480 -13.915 1.00 92.56 79 GLN A CA 1
ATOM 632 C C . GLN A 1 79 ? 4.569 -7.805 -12.425 1.00 92.56 79 GLN A C 1
ATOM 634 O O . GLN A 1 79 ? 3.598 -7.946 -11.682 1.00 92.56 79 GLN A O 1
ATOM 639 N N . GLN A 1 80 ? 5.820 -7.936 -11.967 1.00 91.75 80 GLN A N 1
ATOM 640 C CA . GLN A 1 80 ? 6.108 -8.156 -10.544 1.00 91.75 80 GLN A CA 1
ATOM 641 C C . GLN A 1 80 ? 5.710 -6.954 -9.685 1.00 91.75 80 GLN A C 1
ATOM 643 O O . GLN A 1 80 ? 5.177 -7.148 -8.596 1.00 91.75 80 GLN A O 1
ATOM 648 N N . ARG A 1 81 ? 5.950 -5.731 -10.169 1.00 97.06 81 ARG A N 1
ATOM 649 C CA . ARG A 1 81 ? 5.550 -4.495 -9.491 1.00 97.06 81 ARG A CA 1
ATOM 650 C C . ARG A 1 81 ? 4.029 -4.384 -9.413 1.00 97.06 81 ARG A C 1
ATOM 652 O O . ARG A 1 81 ? 3.508 -4.099 -8.343 1.00 97.06 81 ARG A O 1
ATOM 659 N N . ASP A 1 82 ? 3.320 -4.678 -10.498 1.00 94.06 82 ASP A N 1
ATOM 660 C CA . ASP A 1 82 ? 1.854 -4.629 -10.524 1.00 94.06 82 ASP A CA 1
ATOM 661 C C . ASP A 1 82 ? 1.254 -5.664 -9.557 1.00 94.06 82 ASP A C 1
ATOM 663 O O . ASP A 1 82 ? 0.357 -5.356 -8.773 1.00 94.06 82 ASP A O 1
ATOM 667 N N . SER A 1 83 ? 1.819 -6.878 -9.520 1.00 93.19 83 SER A N 1
ATOM 668 C CA . SER A 1 83 ? 1.437 -7.890 -8.529 1.00 93.19 83 SER A CA 1
ATOM 669 C C . SER A 1 83 ? 1.695 -7.435 -7.091 1.00 93.19 83 SER A C 1
ATOM 671 O O . SER A 1 83 ? 0.929 -7.798 -6.201 1.00 93.19 83 SER A O 1
ATOM 673 N N . LEU A 1 84 ? 2.779 -6.696 -6.847 1.00 95.56 84 LEU A N 1
ATOM 674 C CA . LEU A 1 84 ? 3.116 -6.179 -5.525 1.00 95.56 84 LEU A CA 1
ATOM 675 C C . LEU A 1 84 ? 2.160 -5.059 -5.109 1.00 95.56 84 LEU A C 1
ATOM 677 O O . LEU A 1 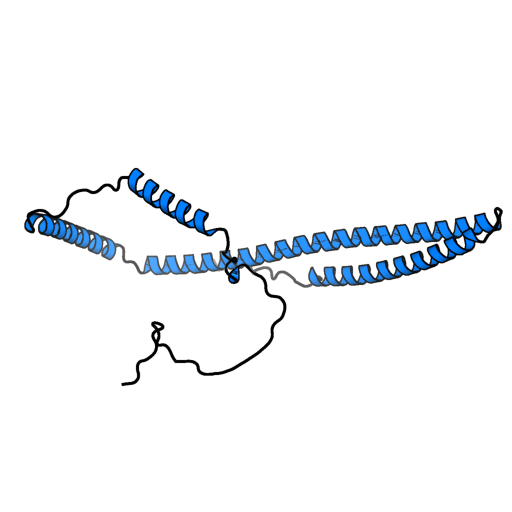84 ? 1.693 -5.057 -3.979 1.00 95.56 84 LEU A O 1
ATOM 681 N N . SER A 1 85 ? 1.796 -4.174 -6.039 1.00 93.00 85 SER A N 1
ATOM 682 C CA . SER A 1 85 ? 0.793 -3.130 -5.815 1.00 93.00 85 SER A CA 1
ATOM 683 C C . SER A 1 85 ? -0.563 -3.724 -5.420 1.00 93.00 85 SER A C 1
ATOM 685 O O . SER A 1 85 ? -1.156 -3.285 -4.437 1.00 93.00 85 SER A O 1
ATOM 687 N N . GLN A 1 86 ? -1.006 -4.796 -6.088 1.00 94.50 86 GLN A N 1
ATOM 688 C CA . GLN A 1 86 ? -2.228 -5.507 -5.696 1.00 94.50 86 GLN A CA 1
ATOM 689 C C . GLN A 1 86 ? -2.126 -6.127 -4.292 1.00 94.50 86 GLN A C 1
ATOM 691 O O . GLN A 1 86 ? -3.105 -6.134 -3.546 1.00 94.50 86 GLN A O 1
ATOM 696 N N . GLN A 1 87 ? -0.957 -6.663 -3.921 1.00 90.94 87 GLN A N 1
ATOM 697 C CA . GLN A 1 87 ? -0.729 -7.196 -2.574 1.00 90.94 87 GLN A CA 1
ATOM 698 C C . GLN A 1 87 ? -0.797 -6.091 -1.518 1.00 90.94 87 GLN A C 1
ATOM 700 O O . GLN A 1 87 ? -1.475 -6.280 -0.510 1.00 90.94 87 GLN A O 1
ATOM 705 N N . THR A 1 88 ? -0.156 -4.945 -1.761 1.00 92.56 88 THR A N 1
ATOM 706 C CA . THR A 1 88 ? -0.212 -3.777 -0.872 1.00 92.56 88 THR A CA 1
ATOM 707 C C . THR A 1 88 ? -1.645 -3.296 -0.684 1.00 92.56 88 THR A C 1
ATOM 709 O O . THR A 1 88 ? -2.095 -3.191 0.452 1.00 92.56 88 THR A O 1
ATOM 712 N N . PHE A 1 89 ? -2.405 -3.145 -1.771 1.00 93.00 89 PHE A N 1
ATOM 713 C CA . PHE A 1 89 ? -3.814 -2.758 -1.692 1.00 93.00 89 PHE A CA 1
ATOM 714 C C . PHE A 1 89 ? -4.636 -3.736 -0.841 1.00 93.00 89 PHE A C 1
ATOM 716 O O . PHE A 1 89 ? -5.389 -3.332 0.042 1.00 93.00 89 PHE A O 1
ATOM 723 N N . ASN A 1 90 ? -4.458 -5.045 -1.040 1.00 91.44 90 ASN A N 1
ATOM 724 C CA . ASN A 1 90 ? -5.157 -6.043 -0.230 1.00 91.44 90 ASN A CA 1
ATOM 725 C C . ASN A 1 90 ? -4.777 -5.941 1.262 1.00 91.44 90 ASN A C 1
ATOM 727 O O . ASN A 1 90 ? -5.640 -6.105 2.124 1.00 91.44 90 ASN A O 1
ATOM 731 N N . MET A 1 91 ? -3.509 -5.663 1.587 1.00 91.62 91 MET A N 1
ATOM 732 C CA . MET A 1 91 ? -3.063 -5.459 2.973 1.00 91.62 91 MET A CA 1
ATOM 733 C C . MET A 1 91 ? -3.641 -4.182 3.590 1.00 91.62 91 MET A C 1
ATOM 735 O O . MET A 1 91 ? -4.013 -4.200 4.764 1.00 91.62 91 MET A O 1
ATOM 739 N N . GLU A 1 92 ? -3.778 -3.102 2.822 1.00 90.94 92 GLU A N 1
ATOM 740 C CA . GLU A 1 92 ? -4.444 -1.869 3.261 1.00 90.94 92 GLU A CA 1
ATOM 741 C C . GLU A 1 92 ? -5.919 -2.123 3.595 1.00 90.94 92 GLU A C 1
ATOM 743 O O . GLU A 1 92 ? -6.380 -1.736 4.669 1.00 90.94 92 GLU A O 1
ATOM 748 N N . GLN A 1 93 ? -6.641 -2.870 2.750 1.00 94.06 93 GLN A N 1
ATOM 749 C CA . GLN A 1 93 ? -8.035 -3.256 3.017 1.00 94.06 93 GLN A CA 1
ATOM 750 C C . GLN A 1 93 ? -8.173 -4.087 4.305 1.00 94.06 93 GLN A C 1
ATOM 752 O O . GLN A 1 93 ? -9.080 -3.867 5.115 1.00 94.06 93 GLN A O 1
ATOM 757 N N . ILE A 1 94 ? -7.251 -5.030 4.534 1.00 92.00 94 ILE A N 1
ATOM 758 C CA . ILE A 1 94 ? -7.212 -5.821 5.774 1.00 92.00 94 ILE A CA 1
ATOM 759 C C . ILE A 1 94 ? -6.888 -4.925 6.974 1.00 92.00 94 ILE A C 1
ATOM 761 O O . ILE A 1 94 ? -7.471 -5.105 8.042 1.00 92.00 94 ILE A O 1
ATOM 765 N N . THR A 1 95 ? -5.990 -3.954 6.814 1.00 90.31 95 THR A N 1
ATOM 766 C CA . THR A 1 95 ? -5.619 -3.005 7.872 1.00 90.31 95 THR A CA 1
ATOM 767 C C . THR A 1 95 ? -6.810 -2.137 8.273 1.00 90.31 95 THR A C 1
ATOM 769 O O . THR A 1 95 ? -7.101 -2.025 9.464 1.00 90.31 95 THR A O 1
ATOM 772 N N . PHE A 1 96 ? -7.561 -1.616 7.299 1.00 92.12 96 PHE A N 1
ATOM 773 C CA . PHE A 1 96 ? -8.810 -0.894 7.550 1.00 92.12 96 PHE A CA 1
ATOM 774 C C . PHE A 1 96 ? -9.819 -1.767 8.303 1.00 92.12 96 PHE A C 1
ATOM 776 O O . PHE A 1 96 ? -10.300 -1.389 9.369 1.00 92.12 96 PHE A O 1
ATOM 783 N N . THR A 1 97 ? -10.055 -2.988 7.815 1.00 92.19 97 THR A N 1
ATOM 784 C CA . THR A 1 97 ? -10.957 -3.946 8.472 1.00 92.19 97 THR A CA 1
ATOM 785 C C . THR A 1 97 ? -10.517 -4.234 9.910 1.00 92.19 97 THR A C 1
ATOM 787 O O . THR A 1 97 ? -11.338 -4.285 10.825 1.00 92.19 97 THR A O 1
ATOM 790 N N . GLN A 1 98 ? -9.213 -4.402 10.142 1.00 89.19 98 GLN A N 1
ATOM 791 C CA . GLN A 1 98 ? -8.665 -4.615 11.476 1.00 89.19 98 GLN A CA 1
ATOM 792 C C . GLN A 1 98 ? -8.923 -3.412 12.391 1.00 89.19 98 GLN A C 1
ATOM 794 O O . GLN A 1 98 ? -9.216 -3.617 13.569 1.00 89.19 98 GLN A O 1
ATOM 799 N N . GLN A 1 99 ? -8.832 -2.185 11.875 1.00 90.38 99 GLN A N 1
ATOM 800 C CA . GLN A 1 99 ? -9.144 -0.983 12.642 1.00 90.38 99 GLN A CA 1
ATOM 801 C C . GLN A 1 99 ? -10.631 -0.926 13.013 1.00 90.38 99 GLN A C 1
ATOM 803 O O . GLN A 1 99 ? -10.947 -0.834 14.195 1.00 90.38 99 GLN A O 1
ATOM 808 N N . THR A 1 100 ? -11.536 -1.140 12.055 1.00 92.25 100 THR A N 1
ATOM 809 C CA . THR A 1 100 ? -12.983 -1.220 12.326 1.00 92.25 100 THR A CA 1
ATOM 810 C C . THR A 1 100 ? -13.319 -2.286 13.374 1.00 92.25 100 THR A C 1
ATOM 812 O O . THR A 1 100 ? -14.158 -2.073 14.254 1.00 92.25 100 THR A O 1
ATOM 815 N N . LEU A 1 101 ? -12.646 -3.441 13.329 1.00 90.75 101 LEU A N 1
ATOM 816 C CA . LEU A 1 101 ? -12.819 -4.489 14.335 1.00 90.75 101 LEU A CA 1
ATOM 817 C C . LEU A 1 101 ? -12.323 -4.055 15.720 1.00 90.75 101 LEU A C 1
ATOM 819 O O . LEU A 1 101 ? -12.971 -4.382 16.715 1.00 90.75 101 LEU A O 1
ATOM 823 N N . LYS A 1 102 ? -11.205 -3.322 15.813 1.00 90.81 102 LYS A N 1
ATOM 824 C CA . LYS A 1 102 ? -10.733 -2.758 17.089 1.00 90.81 102 LYS A CA 1
ATOM 825 C C . LYS A 1 102 ? -11.759 -1.784 17.664 1.00 90.81 102 LYS A C 1
ATOM 827 O O . LYS A 1 102 ? -12.100 -1.920 18.838 1.00 90.81 102 LYS A O 1
ATOM 832 N N . ASP A 1 103 ? -12.296 -0.887 16.845 1.00 91.19 103 ASP A N 1
ATOM 833 C CA . ASP A 1 103 ? -13.293 0.099 17.274 1.00 91.19 103 ASP A CA 1
ATOM 834 C C . ASP A 1 103 ? -14.579 -0.595 17.746 1.00 91.19 103 ASP A C 1
ATOM 836 O O . ASP A 1 103 ? -15.091 -0.320 18.830 1.00 91.19 103 ASP A O 1
ATOM 840 N N . THR A 1 104 ? -15.032 -1.614 17.010 1.00 91.19 104 THR A N 1
ATOM 841 C CA . THR A 1 104 ? -16.176 -2.450 17.410 1.00 91.19 104 THR A CA 1
ATOM 842 C C . THR A 1 104 ? -15.938 -3.124 18.764 1.00 91.19 104 THR A C 1
ATOM 844 O O . THR A 1 104 ? -16.831 -3.167 19.610 1.00 91.19 104 THR A O 1
ATOM 847 N N . VAL A 1 105 ? -14.730 -3.644 19.009 1.00 89.88 105 VAL A N 1
ATOM 848 C CA . VAL A 1 105 ? -14.373 -4.239 20.306 1.00 89.88 105 VAL A CA 1
ATOM 849 C C . VAL A 1 105 ? -14.432 -3.201 21.428 1.00 89.88 105 VAL A C 1
ATOM 851 O O . VAL A 1 105 ? -14.906 -3.532 22.517 1.00 89.88 105 VAL A O 1
ATOM 854 N N . VAL A 1 106 ? -13.987 -1.964 21.187 1.00 93.31 106 VAL A N 1
ATOM 855 C CA . VAL A 1 106 ? -14.098 -0.863 22.159 1.00 93.31 106 VAL A CA 1
ATOM 856 C C . VAL A 1 106 ? -15.565 -0.587 22.486 1.00 93.31 106 VAL A C 1
ATOM 858 O O . VAL A 1 106 ? -15.928 -0.630 23.663 1.00 93.31 106 VAL A O 1
ATOM 861 N N . THR A 1 107 ? -16.425 -0.426 21.478 1.00 88.56 107 THR A N 1
ATOM 862 C CA . THR A 1 107 ? -17.870 -0.209 21.669 1.00 88.56 107 THR A CA 1
ATOM 863 C C . THR A 1 107 ? -18.521 -1.351 22.445 1.00 88.56 107 THR A C 1
ATOM 865 O O . THR A 1 107 ? -19.218 -1.120 23.432 1.00 88.56 107 THR A O 1
ATOM 868 N N . VAL A 1 108 ? -18.242 -2.606 22.079 1.00 89.94 108 VAL A N 1
ATOM 869 C CA . VAL A 1 108 ? -18.785 -3.778 22.787 1.00 89.94 108 VAL A CA 1
ATOM 870 C C . VAL A 1 108 ? -18.322 -3.815 24.245 1.00 89.94 108 VAL A C 1
ATOM 872 O O . VAL A 1 108 ? -19.096 -4.186 25.130 1.00 89.94 108 VAL A O 1
ATOM 875 N N . ASN A 1 109 ? -17.071 -3.445 24.526 1.00 90.00 109 ASN A N 1
ATOM 876 C CA . ASN A 1 109 ? -16.580 -3.369 25.900 1.00 90.00 109 ASN A CA 1
ATOM 877 C C . ASN A 1 109 ? -17.272 -2.245 26.684 1.00 90.00 109 ASN A C 1
ATOM 879 O O . ASN A 1 109 ? -17.656 -2.479 27.829 1.00 90.00 109 ASN A O 1
ATOM 883 N N . ALA A 1 110 ? -17.498 -1.079 26.073 1.00 91.06 110 ALA A N 1
ATOM 884 C CA . ALA A 1 110 ? -18.250 0.015 26.688 1.00 91.06 110 ALA A CA 1
ATOM 885 C C . ALA A 1 110 ? -19.693 -0.404 27.018 1.00 91.06 110 ALA A C 1
ATOM 887 O O . ALA A 1 110 ? -20.134 -0.238 28.153 1.00 91.06 110 ALA A O 1
ATOM 888 N N . MET A 1 111 ? -20.389 -1.061 26.084 1.00 85.12 111 MET A N 1
ATOM 889 C CA . MET A 1 111 ? -21.739 -1.595 26.309 1.00 85.12 111 MET A CA 1
ATOM 890 C C . MET A 1 111 ? -21.775 -2.637 27.433 1.00 85.12 111 MET A C 1
ATOM 892 O O . MET A 1 111 ? -22.700 -2.647 28.243 1.00 85.12 111 MET A O 1
ATOM 896 N N . LYS A 1 112 ? -20.766 -3.514 27.525 1.00 87.00 112 LYS A N 1
ATOM 897 C CA . LYS A 1 112 ? -20.664 -4.484 28.630 1.00 87.00 112 LYS A CA 1
ATOM 898 C C . LYS A 1 112 ? -20.498 -3.796 29.981 1.00 87.00 112 LYS A C 1
ATOM 900 O O . LYS A 1 112 ? -21.133 -4.221 30.948 1.00 87.00 112 LYS A O 1
ATOM 905 N N . SER A 1 113 ? -19.669 -2.757 30.048 1.00 89.88 113 SER A N 1
ATOM 906 C CA . SER A 1 113 ? -19.500 -1.951 31.258 1.00 89.88 113 SER A CA 1
ATOM 907 C C . SER A 1 113 ? -20.799 -1.235 31.632 1.00 89.88 113 SER A C 1
ATOM 909 O O . SER A 1 113 ? -21.245 -1.368 32.769 1.00 89.88 113 SER A O 1
ATOM 911 N N . ALA A 1 114 ? -21.460 -0.577 30.674 1.00 87.06 114 ALA A N 1
ATOM 912 C CA . ALA A 1 114 ? -22.743 0.094 30.886 1.00 87.06 114 ALA A CA 1
ATOM 913 C C . ALA A 1 114 ? -23.829 -0.875 31.378 1.00 87.06 114 ALA A C 1
ATOM 915 O O . ALA A 1 114 ? -24.478 -0.612 32.380 1.00 87.06 114 ALA A O 1
ATOM 916 N N . ASN A 1 115 ? -23.967 -2.050 30.754 1.00 82.25 115 ASN A N 1
ATOM 917 C CA . ASN A 1 115 ? -24.919 -3.077 31.188 1.00 82.25 115 ASN A CA 1
ATOM 918 C C . ASN A 1 115 ? -24.612 -3.616 32.596 1.00 82.25 115 ASN A C 1
ATOM 920 O O . ASN A 1 115 ? -25.519 -3.963 33.343 1.00 82.25 115 ASN A O 1
ATOM 924 N N . THR A 1 116 ? -23.333 -3.708 32.969 1.00 87.81 116 THR A N 1
ATOM 925 C CA . THR A 1 116 ? -22.948 -4.107 34.332 1.00 87.81 116 THR A CA 1
ATOM 926 C C . THR A 1 116 ? -23.362 -3.041 35.344 1.00 87.81 116 THR A C 1
ATOM 928 O O . THR A 1 116 ? -23.891 -3.383 36.395 1.00 87.81 116 THR A O 1
ATOM 931 N N . ASN A 1 117 ? -23.168 -1.764 35.009 1.00 84.06 117 ASN A N 1
ATOM 932 C CA . ASN A 1 117 ? -23.571 -0.644 35.852 1.00 84.06 117 ASN A CA 1
ATOM 933 C C . ASN A 1 117 ? -25.105 -0.535 35.963 1.00 84.06 117 ASN A C 1
ATOM 935 O O . ASN A 1 117 ? -25.616 -0.480 37.073 1.00 84.06 117 ASN A O 1
ATOM 939 N N . LEU A 1 118 ? -25.837 -0.652 34.847 1.00 80.25 118 LEU A N 1
ATOM 940 C CA . LEU A 1 118 ? -27.306 -0.698 34.834 1.00 80.25 118 LEU A CA 1
ATOM 941 C C . LEU A 1 118 ? -27.857 -1.822 35.714 1.00 80.25 118 LEU A C 1
ATOM 943 O O . LEU A 1 118 ? -28.812 -1.607 36.447 1.00 80.25 118 LEU A O 1
ATOM 947 N N . LYS A 1 119 ? -27.247 -3.014 35.683 1.00 78.38 119 LYS A N 1
ATOM 948 C CA . LYS A 1 119 ? -27.643 -4.123 36.564 1.00 78.38 119 LYS A CA 1
ATOM 949 C C . LYS A 1 119 ? -27.409 -3.831 38.042 1.00 78.38 119 LYS A C 1
ATOM 951 O O . LYS A 1 119 ? -28.180 -4.320 38.854 1.00 78.38 119 LYS A O 1
ATOM 956 N N . ALA A 1 120 ? -26.347 -3.101 38.378 1.00 86.12 120 ALA A N 1
ATOM 957 C CA . ALA A 1 120 ? -26.087 -2.691 39.753 1.00 86.12 120 ALA A CA 1
ATOM 958 C C . ALA A 1 120 ? -27.120 -1.652 40.211 1.00 86.12 120 ALA A C 1
ATOM 960 O O . ALA A 1 120 ? -27.743 -1.859 41.242 1.00 86.12 120 ALA A O 1
ATOM 961 N N . GLN A 1 121 ? -27.389 -0.623 39.398 1.00 77.12 121 GLN A N 1
ATOM 962 C CA . GLN A 1 121 ? -28.432 0.371 39.690 1.00 77.12 121 GLN A CA 1
ATOM 963 C C . GLN A 1 121 ? -29.814 -0.281 39.850 1.00 77.12 121 GLN A C 1
ATOM 965 O O . GLN A 1 121 ? -30.531 0.018 40.792 1.00 77.12 121 GLN A O 1
ATOM 970 N N . PHE A 1 122 ? -30.167 -1.246 38.995 1.00 74.31 122 PHE A N 1
ATOM 971 C CA . PHE A 1 122 ? -31.426 -1.990 39.123 1.00 74.31 122 PHE A CA 1
ATOM 972 C C . PHE A 1 122 ? -31.545 -2.806 40.415 1.00 74.31 122 PHE A C 1
ATOM 974 O O . PHE A 1 122 ? -32.656 -3.124 40.815 1.00 74.31 122 PHE A O 1
ATOM 981 N N . GLN A 1 123 ? -30.428 -3.201 41.032 1.00 78.62 123 GLN A N 1
ATOM 982 C CA . GLN A 1 123 ? -30.436 -3.884 42.330 1.00 78.62 123 GLN A CA 1
ATOM 983 C C . GLN A 1 123 ? -30.555 -2.910 43.507 1.00 78.62 123 GLN A C 1
ATOM 985 O O . GLN A 1 123 ? -30.892 -3.352 44.599 1.00 78.62 123 GLN A O 1
ATOM 990 N N . GLU A 1 124 ? -30.249 -1.627 43.300 1.00 7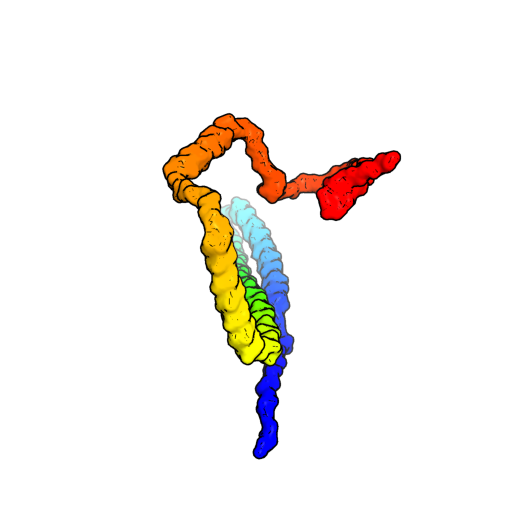6.50 124 GLU A N 1
ATOM 991 C CA . GLU A 1 124 ? -30.429 -0.562 44.296 1.00 76.50 124 GLU A CA 1
ATOM 992 C C . GLU A 1 124 ? -31.859 -0.009 44.304 1.00 76.50 124 GLU A C 1
ATOM 994 O O . GLU A 1 124 ? -32.261 0.601 45.289 1.00 76.50 124 GLU A O 1
ATOM 999 N N . ILE A 1 12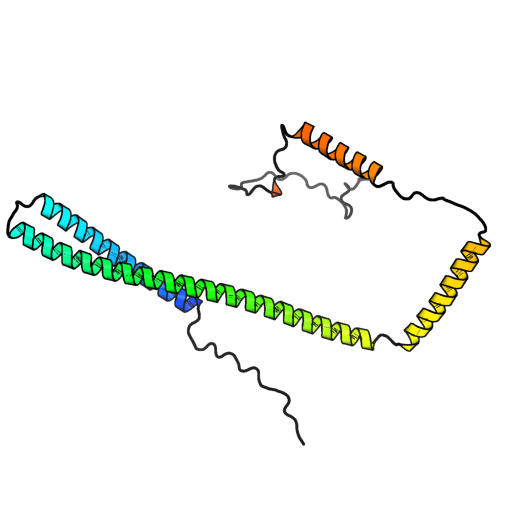5 ? -32.628 -0.231 43.234 1.00 73.88 125 ILE A N 1
ATOM 1000 C CA . ILE A 1 125 ? -34.059 0.076 43.203 1.00 73.88 125 ILE A CA 1
ATOM 1001 C C . ILE A 1 125 ? -34.784 -0.995 44.020 1.00 73.88 125 ILE A C 1
ATOM 1003 O O . ILE A 1 125 ? -34.868 -2.150 43.592 1.00 73.88 125 ILE A O 1
ATOM 1007 N N . ASP A 1 126 ? -35.314 -0.609 45.177 1.00 72.62 126 ASP A N 1
ATOM 1008 C CA . ASP A 1 126 ? -36.281 -1.435 45.885 1.00 72.62 126 ASP A CA 1
ATOM 1009 C C . ASP A 1 126 ? -37.611 -1.390 45.123 1.00 72.62 126 ASP A C 1
ATOM 1011 O O . ASP A 1 126 ? -38.137 -0.325 44.804 1.00 72.62 126 ASP A O 1
ATOM 1015 N N . VAL A 1 127 ? -38.123 -2.559 44.746 1.00 66.94 127 VAL A N 1
ATOM 1016 C CA . VAL A 1 127 ? -39.368 -2.650 43.976 1.00 66.94 127 VAL A CA 1
ATOM 1017 C C . VAL A 1 127 ? -40.552 -2.263 44.855 1.00 66.94 127 VAL A C 1
ATOM 1019 O O . VAL A 1 127 ? -41.516 -1.716 44.327 1.00 66.94 127 VAL A O 1
ATOM 1022 N N . ASP A 1 128 ? -40.464 -2.502 46.164 1.00 70.56 128 ASP A N 1
ATOM 1023 C CA . ASP A 1 128 ? -41.510 -2.132 47.115 1.00 70.56 128 ASP A CA 1
ATOM 1024 C C . ASP A 1 128 ? -41.626 -0.596 47.206 1.00 70.56 128 ASP A C 1
ATOM 1026 O O . ASP A 1 128 ? -42.722 -0.067 47.039 1.00 70.56 128 ASP A O 1
ATOM 1030 N N . ASP A 1 129 ? -40.500 0.130 47.254 1.00 70.19 129 ASP A N 1
ATOM 1031 C CA . ASP A 1 129 ? -40.477 1.604 47.207 1.00 70.19 129 ASP A CA 1
ATOM 1032 C C . ASP A 1 129 ? -41.055 2.170 45.891 1.00 70.19 129 ASP A C 1
ATOM 1034 O O . ASP A 1 129 ? -41.573 3.284 45.854 1.00 70.19 129 ASP A O 1
ATOM 1038 N N . VAL A 1 130 ? -40.977 1.422 44.782 1.00 68.06 130 VAL A N 1
ATOM 1039 C CA . VAL A 1 130 ? -41.582 1.821 43.497 1.00 68.06 130 VAL A CA 1
ATOM 1040 C C . VAL A 1 130 ? -43.100 1.626 43.502 1.00 68.06 130 VAL A C 1
ATOM 1042 O O . VAL A 1 130 ? -43.805 2.407 42.860 1.00 68.06 130 VAL A O 1
ATOM 1045 N N . TRP A 1 131 ? -43.615 0.602 44.189 1.00 66.19 131 TRP A N 1
ATOM 1046 C CA . TRP A 1 131 ? -45.058 0.435 44.384 1.00 66.19 131 TRP A CA 1
ATOM 1047 C C . TRP A 1 131 ? -45.611 1.512 45.311 1.00 66.19 131 TRP A C 1
ATOM 1049 O O . TRP A 1 131 ? -46.617 2.118 44.953 1.00 66.19 131 TRP A O 1
ATOM 1059 N N . ASP A 1 132 ? -44.905 1.820 46.399 1.00 73.75 132 ASP A N 1
ATOM 1060 C CA . ASP A 1 132 ? -45.265 2.906 47.312 1.00 73.75 132 ASP A CA 1
ATOM 1061 C C . ASP A 1 132 ? -45.226 4.264 46.591 1.00 73.75 132 ASP A C 1
ATOM 1063 O O . ASP A 1 132 ? -46.198 5.009 46.630 1.00 73.75 132 ASP A O 1
ATOM 1067 N N . LEU A 1 133 ? -44.177 4.548 45.806 1.00 71.88 133 LEU A N 1
ATOM 1068 C CA . LEU A 1 133 ? -44.113 5.763 44.985 1.00 71.88 133 LEU A CA 1
ATOM 1069 C C . LEU A 1 133 ? -45.247 5.830 43.958 1.00 71.88 133 LEU A C 1
ATOM 1071 O O . LEU A 1 133 ? -45.737 6.916 43.673 1.00 71.88 133 LEU A O 1
ATOM 1075 N N . LYS A 1 134 ? -45.630 4.705 43.345 1.00 65.50 134 LYS A N 1
ATOM 1076 C CA . LYS A 1 134 ? -46.720 4.660 42.363 1.00 65.50 134 LYS A CA 1
ATOM 1077 C C . LYS A 1 134 ? -48.074 4.916 43.025 1.00 65.50 134 LYS A C 1
ATOM 1079 O O . LYS A 1 134 ? -48.888 5.607 42.416 1.00 65.50 134 LYS A O 1
ATOM 1084 N N . ASP A 1 135 ? -48.309 4.354 44.205 1.00 75.38 135 ASP A N 1
ATOM 1085 C CA . ASP A 1 135 ? -49.527 4.596 44.977 1.00 75.38 135 ASP A CA 1
ATOM 1086 C C . ASP A 1 135 ? -49.564 6.064 45.444 1.00 75.38 135 ASP A C 1
ATOM 1088 O O . ASP A 1 135 ? -50.539 6.750 45.154 1.00 75.38 135 ASP A O 1
ATOM 1092 N N . ASP A 1 136 ? -48.453 6.611 45.956 1.00 73.31 136 ASP A N 1
ATOM 1093 C CA . ASP A 1 136 ? -48.312 8.040 46.287 1.00 73.31 136 ASP A CA 1
ATOM 1094 C C . ASP A 1 136 ? -48.522 8.952 45.058 1.00 73.31 136 ASP A C 1
ATOM 1096 O O . ASP A 1 136 ? -49.113 10.024 45.165 1.00 73.31 136 ASP A O 1
ATOM 1100 N N . LEU A 1 137 ? -48.053 8.556 43.865 1.00 66.25 137 LEU A N 1
ATOM 1101 C CA . LEU A 1 137 ? -48.284 9.302 42.616 1.00 66.25 137 LEU A CA 1
ATOM 1102 C C . LEU A 1 137 ? -49.742 9.219 42.156 1.00 66.25 137 LEU A C 1
ATOM 1104 O O . LEU A 1 137 ? -50.226 10.146 41.507 1.00 66.25 137 LEU A O 1
ATOM 1108 N N . GLY A 1 138 ? -50.407 8.097 42.442 1.00 72.12 138 GLY A N 1
ATOM 1109 C CA . GLY A 1 138 ? -51.836 7.902 42.227 1.00 72.12 138 GLY A CA 1
ATOM 1110 C C . GLY A 1 138 ? -52.638 8.860 43.094 1.00 72.12 138 GLY A C 1
ATOM 1111 O O . GLY A 1 138 ? -53.434 9.622 42.549 1.00 72.12 138 GLY A O 1
ATOM 1112 N N . ASP A 1 139 ? -52.323 8.901 44.387 1.00 76.38 139 ASP A N 1
ATOM 1113 C CA . ASP A 1 139 ? -52.915 9.824 45.356 1.00 76.38 139 ASP A CA 1
ATOM 1114 C C . ASP A 1 139 ? -52.639 11.285 44.958 1.00 76.38 139 ASP A C 1
ATOM 1116 O O . ASP A 1 139 ? -53.541 12.113 44.964 1.00 76.38 139 ASP A O 1
ATOM 1120 N N . LEU A 1 140 ? -51.428 11.610 44.489 1.00 69.69 140 LEU A N 1
ATOM 1121 C CA . LEU A 1 140 ? -51.071 12.969 44.062 1.00 69.69 140 LEU A CA 1
ATOM 1122 C C . LEU A 1 140 ? -51.749 13.400 42.745 1.00 69.69 140 LEU A C 1
ATOM 1124 O O . LEU A 1 140 ? -52.019 14.584 42.539 1.00 69.69 140 LEU A O 1
ATOM 1128 N N . LEU A 1 141 ? -52.004 12.464 41.824 1.00 69.88 141 LEU A N 1
ATOM 1129 C CA . LEU A 1 141 ? -52.790 12.708 40.608 1.00 69.88 141 LEU A CA 1
ATOM 1130 C C . LEU A 1 141 ? -54.279 12.840 40.923 1.00 69.88 141 LEU A C 1
ATOM 1132 O O . LEU A 1 141 ? -54.963 13.632 40.275 1.00 69.88 141 LEU A O 1
ATOM 1136 N N . GLU A 1 142 ? -54.780 12.074 41.889 1.00 76.50 142 GLU A N 1
ATOM 1137 C CA . GLU A 1 142 ? -56.147 12.182 42.391 1.00 76.50 142 GLU A CA 1
ATOM 1138 C C . GLU A 1 142 ? -56.341 13.533 43.094 1.00 76.50 142 GLU A C 1
ATOM 1140 O O . GLU A 1 142 ? -57.228 14.283 42.694 1.00 76.50 142 GLU A O 1
ATOM 1145 N N . ASP A 1 143 ? -55.406 13.937 43.960 1.00 71.75 143 ASP A N 1
ATOM 1146 C CA . ASP A 1 143 ? -55.326 15.275 44.555 1.00 71.75 143 ASP A CA 1
ATOM 1147 C C . ASP A 1 143 ? -55.189 16.368 43.487 1.00 71.75 143 ASP A C 1
ATOM 1149 O O . ASP A 1 143 ? -55.813 17.417 43.588 1.00 71.75 143 ASP A O 1
ATOM 1153 N N . SER A 1 144 ? -54.386 16.167 42.434 1.00 63.16 144 SER A N 1
ATOM 1154 C CA . SER A 1 144 ? -54.247 17.157 41.358 1.00 63.16 144 SER A CA 1
ATOM 1155 C C . SER A 1 144 ? -55.526 17.299 40.537 1.00 63.16 144 SER A C 1
ATOM 1157 O O . SER A 1 144 ? -55.832 18.408 40.097 1.00 63.16 144 SER A O 1
ATOM 1159 N N . ASN A 1 145 ? -56.252 16.208 40.295 1.00 69.19 145 ASN A N 1
ATOM 1160 C CA . ASN A 1 145 ? -57.553 16.254 39.635 1.00 69.19 145 ASN A CA 1
ATOM 1161 C C . ASN A 1 145 ? -58.590 16.900 40.556 1.00 69.19 145 ASN A C 1
ATOM 1163 O O . ASN A 1 145 ? -59.338 17.757 40.099 1.00 69.19 145 ASN A O 1
ATOM 1167 N N . GLU A 1 146 ? -58.570 16.591 41.853 1.00 65.81 146 GLU A N 1
ATOM 1168 C CA . GLU A 1 146 ? -59.426 17.215 42.862 1.00 65.81 146 GLU A CA 1
ATOM 1169 C C . GLU A 1 146 ? -59.096 18.710 43.030 1.00 65.81 146 GLU A C 1
ATOM 1171 O O . GLU A 1 146 ? -60.003 19.522 43.167 1.00 65.81 146 GLU A O 1
ATOM 1176 N N . ILE A 1 147 ? -57.828 19.121 42.901 1.00 58.06 147 ILE A N 1
ATOM 1177 C CA . ILE A 1 147 ? -57.390 20.525 42.847 1.00 58.06 147 ILE A CA 1
ATOM 1178 C C . ILE A 1 147 ? -57.866 21.196 41.556 1.00 58.06 147 ILE A C 1
ATOM 1180 O O . ILE A 1 147 ? -58.341 22.326 41.616 1.00 58.06 147 ILE A O 1
ATOM 1184 N N . GLN A 1 148 ? -57.764 20.545 40.394 1.00 58.34 148 GLN A N 1
ATOM 1185 C CA . GLN A 1 148 ? -58.281 21.087 39.128 1.00 58.34 148 GLN A CA 1
ATOM 1186 C C . GLN A 1 148 ? -59.812 21.217 39.143 1.00 58.34 148 GLN A C 1
ATOM 1188 O O . GLN A 1 148 ? -60.357 22.180 38.600 1.00 58.34 148 GLN A O 1
ATOM 1193 N N . GLU A 1 149 ? -60.504 20.293 39.808 1.00 64.06 149 GLU A N 1
ATOM 1194 C CA . GLU A 1 149 ? -61.956 20.294 39.978 1.00 64.06 149 GLU A CA 1
ATOM 1195 C C . GLU A 1 149 ? -62.399 21.329 41.034 1.00 64.06 149 GLU A C 1
ATOM 1197 O O . GLU A 1 149 ? -63.364 22.067 40.818 1.00 64.06 149 GLU A O 1
ATOM 1202 N N . ALA A 1 150 ? -61.640 21.482 42.126 1.00 54.50 150 ALA A N 1
ATOM 1203 C CA . ALA A 1 150 ? -61.860 22.467 43.190 1.00 54.50 150 ALA A CA 1
ATOM 1204 C C . ALA A 1 150 ? -61.474 23.901 42.792 1.00 54.50 150 ALA A C 1
ATOM 1206 O O . ALA A 1 150 ? -62.095 24.855 43.264 1.00 54.50 150 ALA A O 1
ATOM 1207 N N . LEU A 1 151 ? -60.491 24.073 41.901 1.00 52.88 151 LEU A N 1
ATOM 1208 C CA . LEU A 1 151 ? -60.155 25.357 41.276 1.00 52.88 151 LEU A CA 1
ATOM 1209 C C . LEU A 1 151 ? -61.162 25.781 40.204 1.00 52.88 151 LEU A C 1
ATOM 1211 O O . LEU A 1 151 ? -60.993 26.858 39.644 1.00 52.88 151 LEU A O 1
ATOM 1215 N N . GLY A 1 152 ? -62.209 24.979 39.966 1.00 57.84 152 GLY A N 1
ATOM 1216 C CA . GLY A 1 152 ? -63.490 25.392 39.406 1.00 57.84 152 GLY A CA 1
ATOM 1217 C C . GLY A 1 152 ? -63.418 26.517 38.375 1.00 57.84 152 GLY A C 1
ATOM 1218 O O . GLY A 1 152 ? -63.570 27.682 38.726 1.00 57.84 152 GLY A O 1
ATOM 1219 N N . GLN A 1 153 ? -63.348 26.123 37.104 1.00 47.25 153 GLN A N 1
ATOM 1220 C CA . GLN A 1 153 ? -63.483 26.945 35.896 1.00 47.25 153 GLN A CA 1
ATOM 1221 C C . GLN A 1 153 ? -62.195 27.471 35.248 1.00 47.25 153 GLN A C 1
ATOM 1223 O O . GLN A 1 153 ? -61.502 28.341 35.756 1.00 47.25 153 GLN A O 1
ATOM 1228 N N . SER A 1 154 ? -62.090 27.081 33.973 1.00 46.91 154 SER A N 1
ATOM 1229 C CA . SER A 1 154 ? -61.873 27.979 32.836 1.00 46.91 154 SER A CA 1
ATOM 1230 C C . SER A 1 154 ? -60.544 28.724 32.804 1.00 46.91 154 SER A C 1
ATOM 1232 O O . SER A 1 154 ? -60.448 29.825 33.330 1.00 46.91 154 SER A O 1
ATOM 1234 N N . PHE A 1 155 ? -59.604 28.233 31.995 1.00 38.97 155 PHE A N 1
ATOM 1235 C CA . PHE A 1 155 ? -58.822 29.110 31.122 1.00 38.97 155 PHE A CA 1
ATOM 1236 C C . PHE A 1 155 ? -58.260 28.311 29.936 1.00 38.97 155 PHE A C 1
ATOM 1238 O O . PHE A 1 155 ? -57.465 27.402 30.132 1.00 38.97 155 PHE A O 1
ATOM 1245 N N . TYR A 1 156 ? -58.726 28.693 28.740 1.00 42.03 156 TYR A N 1
ATOM 1246 C CA . TYR A 1 156 ? -58.322 28.278 27.388 1.00 42.03 156 TYR A CA 1
ATOM 1247 C C . TYR A 1 156 ? -58.471 26.777 27.065 1.00 42.03 156 TYR A C 1
ATOM 1249 O O . TYR A 1 156 ? -57.791 25.923 27.609 1.00 42.03 156 TYR A O 1
ATOM 1257 N N . GLY A 1 157 ? -59.413 26.357 26.218 1.00 43.03 157 GLY A N 1
ATOM 1258 C CA . GLY A 1 157 ? -59.717 26.969 24.925 1.00 43.03 157 GLY A CA 1
ATOM 1259 C C . GLY A 1 157 ? -58.663 26.491 23.936 1.00 43.03 157 GLY A C 1
ATOM 1260 O O . GLY A 1 157 ? -57.557 27.011 23.939 1.00 43.03 157 GLY A O 1
ATOM 1261 N N . THR A 1 158 ? -59.031 25.453 23.185 1.00 46.47 158 THR A N 1
ATOM 1262 C CA . THR A 1 158 ? -58.426 24.994 21.926 1.00 46.47 158 THR A CA 1
ATOM 1263 C C . THR A 1 158 ? -57.641 26.073 21.201 1.00 46.47 158 THR A C 1
ATOM 1265 O O . THR A 1 158 ? -58.253 27.094 20.907 1.00 46.47 158 THR A O 1
ATOM 1268 N N . GLU A 1 159 ? -56.416 25.770 20.780 1.00 43.03 159 GLU A N 1
ATOM 1269 C CA . GLU A 1 159 ? -56.008 26.016 19.393 1.00 43.03 159 GLU A CA 1
ATOM 1270 C C . GLU A 1 159 ? -55.210 24.785 18.945 1.00 43.03 159 GLU A C 1
ATOM 1272 O O . GLU A 1 159 ? -54.043 24.610 19.290 1.00 43.03 159 GLU A O 1
ATOM 1277 N N . ASP A 1 160 ? -55.895 23.863 18.259 1.00 46.66 160 ASP A N 1
ATOM 1278 C CA . ASP A 1 160 ? -55.212 23.009 17.291 1.00 46.66 160 ASP A CA 1
ATOM 1279 C C . ASP A 1 160 ? -54.597 23.987 16.285 1.00 46.66 160 ASP A C 1
ATOM 1281 O O . ASP A 1 160 ? -55.326 24.761 15.665 1.00 46.66 160 ASP A O 1
ATOM 1285 N N . PHE A 1 161 ? -53.270 24.036 16.207 1.00 46.84 161 PHE A N 1
ATOM 1286 C CA . PHE A 1 161 ? -52.596 24.843 15.199 1.00 46.84 161 PHE A CA 1
ATOM 1287 C C . PHE A 1 161 ? -53.016 24.315 13.823 1.00 46.84 161 PHE A C 1
ATOM 1289 O O . PHE A 1 161 ? -52.823 23.129 13.548 1.00 46.84 161 PHE A O 1
ATOM 1296 N N . ASP A 1 162 ? -53.612 25.165 12.986 1.00 52.53 162 ASP A N 1
ATOM 1297 C CA . ASP A 1 162 ? -53.919 24.798 11.604 1.00 52.53 162 ASP A CA 1
ATOM 1298 C C . ASP A 1 162 ? -52.580 24.637 10.867 1.00 52.53 162 ASP A C 1
ATOM 1300 O O . ASP A 1 162 ? -51.823 25.598 10.712 1.00 52.53 162 ASP A O 1
ATOM 1304 N N . GLU A 1 163 ? -52.255 23.407 10.451 1.00 50.84 163 GLU A N 1
ATOM 1305 C CA . GLU A 1 163 ? -51.015 23.091 9.720 1.00 50.84 163 GLU A CA 1
ATOM 1306 C C . GLU A 1 163 ? -50.864 23.967 8.464 1.00 50.84 163 GLU A C 1
ATOM 1308 O O . GLU A 1 163 ? -49.747 24.339 8.116 1.00 50.84 163 GLU A O 1
ATOM 1313 N N . ASP A 1 164 ? -51.980 24.391 7.867 1.00 55.06 164 ASP A N 1
ATOM 1314 C CA . ASP A 1 164 ? -52.021 25.284 6.708 1.00 55.06 164 ASP A CA 1
ATOM 1315 C C . ASP A 1 164 ? -51.480 26.703 7.017 1.00 55.06 164 ASP A C 1
ATOM 1317 O O . ASP A 1 164 ? -50.927 27.360 6.135 1.00 55.06 164 ASP A O 1
ATOM 1321 N N . GLU A 1 165 ? -51.605 27.197 8.256 1.00 58.47 165 GLU A N 1
ATOM 1322 C CA . GLU A 1 165 ? -51.061 28.505 8.666 1.00 58.47 165 GLU A CA 1
ATOM 1323 C C . GLU A 1 165 ? -49.553 28.419 8.952 1.00 58.47 165 GLU A C 1
ATOM 1325 O O . GLU A 1 165 ? -48.794 29.312 8.572 1.00 58.47 165 GLU A O 1
ATOM 1330 N N . LEU A 1 166 ? -49.102 27.302 9.532 1.00 53.38 166 LEU A N 1
ATOM 1331 C CA . LEU A 1 166 ? -47.681 26.998 9.751 1.00 53.38 166 LEU A CA 1
ATOM 1332 C C . LEU A 1 166 ? -46.925 26.753 8.438 1.00 53.38 166 LEU A C 1
ATOM 1334 O O . LEU A 1 166 ? -45.768 27.152 8.311 1.00 53.38 166 LEU A O 1
ATOM 1338 N N . GLU A 1 167 ? -47.566 26.114 7.459 1.00 55.09 167 GLU A N 1
ATOM 1339 C CA . GLU A 1 167 ? -46.978 25.863 6.141 1.00 55.09 167 GLU A CA 1
ATOM 1340 C C . GLU A 1 167 ? -46.874 27.162 5.325 1.00 55.09 167 GLU A C 1
ATOM 1342 O O . GLU A 1 167 ? -45.848 27.402 4.692 1.00 55.09 167 GLU A O 1
ATOM 1347 N N . ALA A 1 168 ? -47.849 28.069 5.443 1.00 62.97 168 ALA A N 1
ATOM 1348 C CA . ALA A 1 168 ? -47.774 29.403 4.845 1.00 62.97 168 ALA A CA 1
ATOM 1349 C C . ALA A 1 168 ? -46.688 30.301 5.480 1.00 62.97 168 ALA A C 1
ATOM 1351 O O . ALA A 1 168 ? -46.054 31.089 4.775 1.00 62.97 168 ALA A O 1
ATOM 1352 N N . GLU A 1 169 ? -46.440 30.189 6.792 1.00 60.25 169 GLU A N 1
ATOM 1353 C CA . GLU A 1 169 ? -45.317 30.878 7.455 1.00 60.25 169 GLU A CA 1
ATOM 1354 C C . GLU A 1 169 ? -43.955 30.315 7.012 1.00 60.25 169 GLU A C 1
ATOM 1356 O O . GLU A 1 169 ? -42.998 31.072 6.832 1.00 60.25 169 GLU A O 1
ATOM 1361 N N . LEU A 1 170 ? -43.869 28.996 6.804 1.00 54.19 170 LEU A N 1
ATOM 1362 C CA . LEU A 1 170 ? -42.658 28.321 6.335 1.00 54.19 170 LEU A CA 1
ATOM 1363 C C . LEU A 1 170 ? -42.320 28.696 4.884 1.00 54.19 170 LEU A C 1
ATOM 1365 O O . LEU A 1 170 ? -41.158 28.971 4.585 1.00 54.19 170 LEU A O 1
ATOM 1369 N N . GLU A 1 171 ? -43.328 28.761 4.010 1.00 60.44 171 GLU A N 1
ATOM 1370 C CA . GLU A 1 171 ? -43.168 29.128 2.595 1.00 60.44 171 GLU A CA 1
ATOM 1371 C C . GLU A 1 171 ? -42.729 30.602 2.447 1.00 60.44 171 GLU A C 1
ATOM 1373 O O . GLU A 1 171 ? -41.853 30.921 1.645 1.00 60.44 171 GLU A O 1
ATOM 1378 N N . GLY A 1 172 ? -43.221 31.502 3.308 1.00 59.75 172 GLY A N 1
ATOM 1379 C CA . GLY A 1 172 ? -42.760 32.897 3.351 1.00 59.75 172 GLY A CA 1
ATOM 1380 C C . GLY A 1 172 ? -41.300 33.073 3.802 1.00 59.75 172 GLY A C 1
ATOM 1381 O O . GLY A 1 172 ? -40.641 34.029 3.395 1.00 59.75 172 GLY A O 1
ATOM 1382 N N . LEU A 1 173 ? -40.771 32.153 4.615 1.00 53.91 173 LEU A N 1
ATOM 1383 C CA . LEU A 1 173 ? -39.377 32.181 5.078 1.00 53.91 173 LEU A CA 1
ATOM 1384 C C . LEU A 1 173 ? -38.404 31.699 3.982 1.00 53.91 173 LEU A C 1
ATOM 1386 O O . LEU A 1 173 ? -37.254 32.143 3.934 1.00 53.91 173 LEU A O 1
ATOM 1390 N N . GLU A 1 174 ? -38.870 30.830 3.081 1.00 52.78 174 GLU A N 1
ATOM 1391 C CA . GLU A 1 174 ? -38.131 30.376 1.896 1.00 52.78 174 GLU A CA 1
ATOM 1392 C C . GLU A 1 174 ? -38.051 31.483 0.823 1.00 52.78 174 GLU A C 1
ATOM 1394 O O . GLU A 1 174 ? -36.962 31.768 0.317 1.00 52.78 174 GLU A O 1
ATOM 1399 N N . ASP A 1 175 ? -39.150 32.209 0.584 1.00 51.78 175 ASP A N 1
ATOM 1400 C CA . ASP A 1 175 ? -39.195 33.362 -0.335 1.00 51.78 175 ASP A CA 1
ATOM 1401 C C . ASP A 1 175 ? -38.300 34.544 0.123 1.00 51.78 175 ASP A C 1
ATOM 1403 O O . ASP A 1 175 ? -37.709 35.246 -0.708 1.00 51.78 175 ASP A O 1
ATOM 1407 N N . ASP A 1 176 ? -38.123 34.747 1.437 1.00 50.91 176 ASP A N 1
ATOM 1408 C CA . ASP A 1 176 ? -37.187 35.743 1.993 1.00 50.91 176 ASP A CA 1
ATOM 1409 C C . ASP A 1 176 ? -35.703 35.330 1.835 1.00 50.91 176 ASP A C 1
ATOM 1411 O O . ASP A 1 176 ? -34.822 36.197 1.784 1.00 50.91 176 ASP A O 1
ATOM 1415 N N . MET A 1 177 ? -35.396 34.027 1.724 1.00 51.69 177 MET A N 1
ATOM 1416 C CA . MET A 1 177 ? -34.035 33.536 1.447 1.00 51.69 177 MET A CA 1
ATOM 1417 C C . MET A 1 177 ? -33.681 33.593 -0.044 1.00 51.69 177 MET A C 1
ATOM 1419 O O . MET A 1 177 ? -32.554 33.969 -0.379 1.00 51.69 177 MET A O 1
ATOM 1423 N N . GLU A 1 178 ? -34.622 33.290 -0.945 1.00 50.72 178 GLU A N 1
ATOM 1424 C CA . GLU A 1 178 ? -34.369 33.274 -2.396 1.00 50.72 178 GLU A CA 1
ATOM 1425 C C . GLU A 1 178 ? -34.176 34.693 -2.979 1.00 50.72 178 GLU A C 1
ATOM 1427 O O . GLU A 1 178 ? -33.422 34.893 -3.934 1.00 50.72 178 GLU A O 1
ATOM 1432 N N . LEU A 1 179 ? -34.730 35.730 -2.336 1.00 49.38 179 LEU A N 1
ATOM 1433 C CA . LEU A 1 179 ? -34.445 37.140 -2.659 1.00 49.38 179 LEU A CA 1
ATOM 1434 C C . LEU A 1 179 ? -33.101 37.661 -2.101 1.00 49.38 179 LEU A C 1
ATOM 1436 O O . LEU A 1 179 ? -32.723 38.806 -2.374 1.00 49.38 179 LEU A O 1
ATOM 1440 N N . GLY A 1 180 ? -32.357 36.836 -1.354 1.00 49.06 180 GLY A N 1
ATOM 1441 C CA . GLY A 1 180 ? -31.042 37.150 -0.782 1.00 49.06 180 GLY A CA 1
ATOM 1442 C C . GLY A 1 180 ? -29.850 36.431 -1.432 1.00 49.06 180 GLY A C 1
ATOM 1443 O O . GLY A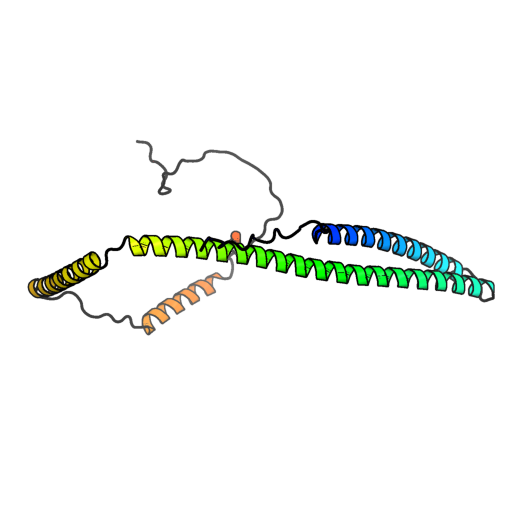 1 180 ? -28.712 36.658 -1.011 1.00 49.06 180 GLY A O 1
ATOM 1444 N N . GLU A 1 181 ? -30.071 35.593 -2.453 1.00 50.88 181 GLU A N 1
ATOM 1445 C CA . GLU A 1 181 ? -29.046 34.706 -3.040 1.00 50.88 181 GLU A CA 1
ATOM 1446 C C . GLU A 1 181 ? -27.992 35.388 -3.936 1.00 50.88 181 GLU A C 1
ATOM 1448 O O . GLU A 1 181 ? -27.109 34.717 -4.471 1.00 50.88 181 GLU A O 1
ATOM 1453 N N . GLU A 1 182 ? -27.979 36.718 -4.075 1.00 46.91 182 GLU A N 1
ATOM 1454 C CA . GLU A 1 182 ? -26.925 37.383 -4.861 1.00 46.91 182 GLU A CA 1
ATOM 1455 C C . GLU A 1 182 ? -25.661 37.781 -4.079 1.00 46.91 182 GLU A C 1
ATOM 1457 O O . GLU A 1 182 ? -24.729 38.277 -4.707 1.00 46.91 182 GLU A O 1
ATOM 1462 N N . ASN A 1 183 ? -25.545 37.560 -2.758 1.00 50.78 183 ASN A N 1
ATOM 1463 C CA . ASN A 1 183 ? -24.286 37.867 -2.041 1.00 50.78 183 ASN A CA 1
ATOM 1464 C C . ASN A 1 183 ? -24.122 37.210 -0.653 1.00 50.78 183 ASN A C 1
ATOM 1466 O O . ASN A 1 183 ? -23.745 37.881 0.308 1.00 50.78 183 ASN A O 1
ATOM 1470 N N . GLN A 1 184 ? -24.355 35.902 -0.513 1.00 45.81 184 GLN A N 1
ATOM 1471 C CA . GLN A 1 184 ? -23.977 35.201 0.722 1.00 45.81 184 GLN A CA 1
ATOM 1472 C C . GLN A 1 184 ? -22.826 34.229 0.471 1.00 45.81 184 GLN A C 1
ATOM 1474 O O . GLN A 1 184 ? -22.998 33.097 0.022 1.00 45.81 184 GLN A O 1
ATOM 1479 N N . GLU A 1 185 ? -21.619 34.730 0.752 1.00 49.50 185 GLU A N 1
ATOM 1480 C CA . GLU A 1 185 ? -20.429 33.922 0.994 1.00 49.50 185 GLU A CA 1
ATOM 1481 C C . GLU A 1 185 ? -20.779 32.813 1.992 1.00 49.50 185 GLU A C 1
ATOM 1483 O O . GLU A 1 185 ? -21.255 33.072 3.100 1.00 49.50 185 GLU A O 1
ATOM 1488 N N . MET A 1 186 ? -20.559 31.568 1.572 1.00 49.47 186 MET A N 1
ATOM 1489 C CA . MET A 1 186 ? -20.724 30.390 2.414 1.00 49.47 186 MET A CA 1
ATOM 1490 C C . MET A 1 186 ? -19.996 30.603 3.752 1.00 49.47 186 MET A C 1
ATOM 1492 O O . MET A 1 186 ? -18.836 31.020 3.749 1.00 49.47 186 MET A O 1
ATOM 1496 N N . PRO A 1 187 ? -20.621 30.290 4.902 1.00 50.69 187 PRO A N 1
ATOM 1497 C CA . PRO A 1 187 ? -19.989 30.460 6.201 1.00 50.69 187 PRO A CA 1
ATOM 1498 C C . PRO A 1 187 ? -18.646 29.729 6.258 1.00 50.69 187 PRO A C 1
ATOM 1500 O O . PRO A 1 187 ? -18.564 28.529 5.991 1.00 50.69 187 PRO A O 1
ATOM 1503 N N . SER A 1 188 ? -17.608 30.455 6.669 1.00 52.34 188 SER A N 1
ATOM 1504 C CA . SER A 1 188 ? -16.192 30.060 6.634 1.00 52.34 188 SER A CA 1
ATOM 1505 C C . SER A 1 188 ? -15.850 28.694 7.279 1.00 52.34 188 SER A C 1
ATOM 1507 O O . SER A 1 188 ? -14.792 28.137 7.004 1.00 52.34 188 SER A O 1
ATOM 1509 N N . TYR A 1 189 ? -16.738 28.068 8.068 1.00 55.19 189 TYR A N 1
ATOM 1510 C CA . TYR A 1 189 ? -16.540 26.692 8.568 1.00 55.19 189 TYR A CA 1
ATOM 1511 C C . TYR A 1 189 ? -16.632 25.612 7.470 1.00 55.19 189 TYR A C 1
ATOM 1513 O O . TYR A 1 189 ? -16.148 24.494 7.658 1.00 55.19 189 TYR A O 1
ATOM 1521 N N . LEU A 1 190 ? -17.254 25.937 6.335 1.00 53.22 190 LEU A N 1
ATOM 1522 C CA . LEU A 1 190 ? -17.363 25.070 5.160 1.00 53.22 190 LEU A CA 1
ATOM 1523 C C . LEU A 1 190 ? -16.204 25.280 4.170 1.00 53.22 190 LEU A C 1
ATOM 1525 O O . LEU A 1 190 ? -16.128 24.585 3.155 1.00 53.22 190 LEU A O 1
ATOM 1529 N N . GLU A 1 191 ? -15.266 26.181 4.481 1.00 52.53 191 GLU A N 1
ATOM 1530 C CA . GLU A 1 191 ? -14.105 26.520 3.657 1.00 52.53 191 GLU A CA 1
ATOM 1531 C C . GLU A 1 191 ? -12.801 25.998 4.286 1.00 52.53 191 GLU A C 1
ATOM 1533 O O . GLU A 1 191 ? -12.524 26.217 5.463 1.00 52.53 191 GLU A O 1
ATOM 1538 N N . VAL A 1 192 ? -11.957 25.299 3.513 1.00 47.22 192 VAL A N 1
ATOM 1539 C CA . VAL A 1 192 ? -10.695 24.740 4.041 1.00 47.22 192 VAL A CA 1
ATOM 1540 C C . VAL A 1 192 ? -9.512 25.697 3.776 1.00 47.22 192 VAL A C 1
ATOM 1542 O O . VAL A 1 192 ? -9.218 25.965 2.605 1.00 47.22 192 VAL A O 1
ATOM 1545 N N . PRO A 1 193 ? -8.794 26.185 4.815 1.00 51.28 193 PRO A N 1
ATOM 1546 C CA . PRO A 1 193 ? -7.809 27.273 4.700 1.00 51.28 193 PRO A CA 1
ATOM 1547 C C . PRO A 1 193 ? -6.499 26.907 3.978 1.00 51.28 193 PRO A C 1
ATOM 1549 O O . PRO A 1 193 ? -5.967 25.807 4.134 1.00 51.28 193 PRO A O 1
ATOM 1552 N N . LYS A 1 194 ? -5.910 27.874 3.254 1.00 53.16 194 LYS A N 1
ATOM 1553 C CA . LYS A 1 194 ? -4.551 27.811 2.681 1.00 53.16 194 LYS A CA 1
ATOM 1554 C C . LYS A 1 194 ? -3.656 28.861 3.346 1.00 53.16 194 LYS A C 1
ATOM 1556 O O . LYS A 1 194 ? -3.748 30.032 3.013 1.00 53.16 194 LYS A O 1
ATOM 1561 N N . GLU A 1 195 ? -2.773 28.387 4.222 1.00 43.38 195 GLU A N 1
ATOM 1562 C CA . GLU A 1 195 ? -1.651 29.108 4.850 1.00 43.38 195 GLU A CA 1
ATOM 1563 C C . GLU A 1 195 ? -1.999 30.219 5.865 1.00 43.38 195 GLU A C 1
ATOM 1565 O O . GLU A 1 195 ? -2.543 31.270 5.547 1.00 43.38 195 GLU A O 1
ATOM 1570 N N . GLU A 1 196 ? -1.586 29.990 7.116 1.00 48.97 196 GLU A N 1
ATOM 1571 C CA . GLU A 1 196 ? -1.484 31.000 8.178 1.00 48.97 196 GLU A CA 1
ATOM 1572 C C . GLU A 1 196 ? -0.332 31.962 7.848 1.00 48.97 196 GLU A C 1
ATOM 1574 O O . GLU A 1 196 ? 0.729 31.482 7.422 1.00 48.97 196 GLU A O 1
ATOM 1579 N N . PRO A 1 197 ? -0.434 33.287 8.097 1.00 43.47 197 PRO A N 1
ATOM 1580 C CA . PRO A 1 197 ? 0.125 33.763 9.369 1.00 43.47 197 PRO A CA 1
ATOM 1581 C C . PRO A 1 197 ? -0.353 35.135 9.920 1.00 43.47 197 PRO A C 1
ATOM 1583 O O . PRO A 1 197 ? -0.413 36.144 9.228 1.00 43.47 197 PRO A O 1
ATOM 1586 N N . LYS A 1 198 ? -0.411 35.154 11.257 1.00 36.47 198 LYS A N 1
ATOM 1587 C CA . LYS A 1 198 ? 0.213 36.102 12.210 1.00 36.47 198 LYS A CA 1
ATOM 1588 C C . LYS A 1 198 ? -0.377 37.498 12.504 1.00 36.47 198 LYS A C 1
ATOM 1590 O O . LYS A 1 198 ? -0.124 38.463 11.797 1.00 36.47 198 LYS A O 1
ATOM 1595 N N . ILE A 1 199 ? -0.857 37.555 13.756 1.00 40.97 199 ILE A N 1
ATOM 1596 C CA . ILE A 1 199 ? -0.526 38.490 14.857 1.00 40.97 199 ILE A CA 1
ATOM 1597 C C . ILE A 1 199 ? -1.002 39.943 14.703 1.00 40.97 199 ILE A C 1
ATOM 1599 O O . ILE A 1 199 ? -0.406 40.722 13.967 1.00 40.97 199 ILE A O 1
ATOM 1603 N N . ASN A 1 200 ? -1.916 40.356 15.589 1.00 34.69 200 ASN A N 1
ATOM 1604 C CA . ASN A 1 200 ? -1.560 41.382 16.573 1.00 34.69 200 ASN A CA 1
ATOM 1605 C C . ASN A 1 200 ? -2.379 41.229 17.860 1.00 34.69 200 ASN A C 1
ATOM 1607 O O . ASN A 1 200 ? -3.604 41.293 17.833 1.00 34.69 200 ASN A O 1
ATOM 1611 N N . ASP A 1 201 ? -1.667 41.032 18.966 1.00 51.06 201 ASP A N 1
ATOM 1612 C CA . ASP A 1 201 ? -2.192 41.099 20.322 1.00 51.06 201 ASP A CA 1
ATOM 1613 C C . ASP A 1 201 ? -2.658 42.529 20.616 1.00 51.06 201 ASP A C 1
ATOM 1615 O O . ASP A 1 201 ? -1.840 43.450 20.573 1.00 51.06 201 ASP A O 1
ATOM 1619 N N . GLN A 1 202 ? -3.933 42.720 20.963 1.00 36.97 202 GLN A N 1
ATOM 1620 C CA . GLN A 1 202 ? -4.338 43.785 21.882 1.00 36.97 202 GLN A CA 1
ATOM 1621 C C . GLN A 1 202 ? -5.727 43.520 22.487 1.00 36.97 202 GLN A C 1
ATOM 1623 O O . GLN A 1 202 ? -6.736 43.518 21.795 1.00 36.97 202 GLN A O 1
ATOM 1628 N N . GLU A 1 203 ? -5.685 43.293 23.803 1.00 48.06 203 GLU A N 1
ATOM 1629 C CA . GLU A 1 203 ? -6.734 43.387 24.829 1.00 48.06 203 GLU A CA 1
ATOM 1630 C C . GLU A 1 203 ? -7.991 42.515 24.682 1.00 48.06 203 GLU A C 1
ATOM 1632 O O . GLU A 1 203 ? -9.030 42.896 24.158 1.00 48.06 203 GLU A O 1
ATOM 1637 N N . THR A 1 204 ? -7.882 41.333 25.289 1.00 49.25 204 THR A N 1
ATOM 1638 C CA . THR A 1 204 ? -8.981 40.525 25.819 1.00 49.25 204 THR A CA 1
ATOM 1639 C C . THR A 1 204 ? -9.788 41.322 26.853 1.00 49.25 204 THR A C 1
ATOM 1641 O O . THR A 1 204 ? -9.293 41.559 27.958 1.00 49.25 204 THR A O 1
ATOM 1644 N N . GLU A 1 205 ? -11.027 41.700 26.540 1.00 55.62 205 GLU A N 1
ATOM 1645 C CA . GLU A 1 205 ? -12.003 42.046 27.580 1.00 55.62 205 GLU A CA 1
ATOM 1646 C C . GLU A 1 205 ? -12.575 40.745 28.163 1.00 55.62 205 GLU A C 1
ATOM 1648 O O . GLU A 1 205 ? -13.146 39.923 27.449 1.00 55.62 205 GLU A O 1
ATOM 1653 N N . GLU A 1 206 ? -12.338 40.528 29.461 1.00 60.94 206 GLU A N 1
ATOM 1654 C CA . GLU A 1 206 ? -12.842 39.379 30.216 1.00 60.94 206 GLU A CA 1
ATOM 1655 C C . GLU A 1 206 ? -14.376 39.393 30.249 1.00 60.94 206 GLU A C 1
ATOM 1657 O O . GLU A 1 206 ? -15.003 40.310 30.788 1.00 60.94 206 GLU A O 1
ATOM 1662 N N . THR A 1 207 ? -14.973 38.343 29.693 1.00 59.88 207 THR A N 1
ATOM 1663 C CA . THR A 1 207 ? -16.394 38.029 29.842 1.00 59.88 207 THR A CA 1
ATOM 1664 C C . THR A 1 207 ? -16.588 37.020 30.969 1.00 59.88 207 THR A C 1
ATOM 1666 O O . THR A 1 207 ? -15.742 36.146 31.173 1.00 59.88 207 THR A O 1
ATOM 1669 N N . ASP A 1 208 ? -17.701 37.114 31.690 1.00 68.50 208 ASP A N 1
ATOM 1670 C CA . ASP A 1 208 ? -18.086 36.106 32.684 1.00 68.50 208 ASP A CA 1
ATOM 1671 C C . ASP A 1 208 ? -18.568 34.783 32.042 1.00 68.50 208 ASP A C 1
ATOM 1673 O O . ASP A 1 208 ? -18.578 34.626 30.818 1.00 68.50 208 ASP A O 1
ATOM 1677 N N . GLU A 1 209 ? -18.964 33.804 32.870 1.00 63.72 209 GLU A N 1
ATOM 1678 C CA . GLU A 1 209 ? -19.456 32.481 32.433 1.00 63.72 209 GLU A CA 1
ATOM 1679 C C . GLU A 1 209 ? -20.791 32.518 31.653 1.00 63.72 209 GLU A C 1
ATOM 1681 O O . GLU A 1 209 ? -21.243 31.477 31.176 1.00 63.72 209 GLU A O 1
ATOM 1686 N N . TYR A 1 210 ? -21.383 33.705 31.470 1.00 60.78 210 TYR A N 1
ATOM 1687 C CA . TYR A 1 210 ? -22.538 33.968 30.605 1.00 60.78 210 TYR A CA 1
ATOM 1688 C C . TYR A 1 210 ? -22.189 34.876 29.407 1.00 60.78 210 TYR A C 1
ATOM 1690 O O . TYR A 1 210 ? -23.084 35.321 28.688 1.00 60.78 210 TYR A O 1
ATOM 1698 N N . GLY A 1 211 ? -20.898 35.114 29.139 1.00 60.00 211 GLY A N 1
ATOM 1699 C CA . GLY A 1 211 ? -20.420 35.786 27.928 1.00 60.00 211 GLY A CA 1
ATOM 1700 C C . GLY A 1 211 ? -20.684 37.292 27.887 1.00 60.00 211 GLY A C 1
ATOM 1701 O O . GLY A 1 211 ? -20.616 37.890 26.813 1.00 60.00 211 GLY A O 1
ATOM 1702 N N . LEU A 1 212 ? -20.983 37.916 29.030 1.00 70.50 212 LEU A N 1
ATOM 1703 C CA . LEU A 1 212 ? -21.249 39.348 29.116 1.00 70.50 212 LEU A CA 1
ATOM 1704 C C . LEU A 1 212 ? -19.992 40.113 29.563 1.00 70.50 212 LEU A C 1
ATOM 1706 O O . LEU A 1 212 ? -19.253 39.636 30.430 1.00 70.50 212 LEU A O 1
ATOM 1710 N N . PRO A 1 213 ? -19.729 41.304 28.992 1.00 70.25 213 PRO A N 1
ATOM 1711 C CA . PRO A 1 213 ? -18.600 42.131 29.397 1.00 70.25 213 PRO A CA 1
ATOM 1712 C C . PRO A 1 213 ? -18.806 42.618 30.834 1.00 70.25 213 PRO A C 1
ATOM 1714 O O . PRO A 1 213 ? -19.804 43.269 31.155 1.00 70.25 213 PRO A O 1
ATOM 1717 N N . MET A 1 214 ? -17.853 42.297 31.709 1.00 65.94 214 MET A N 1
ATOM 1718 C CA . MET A 1 214 ? -17.914 42.648 33.127 1.00 65.94 214 MET A CA 1
ATOM 1719 C C . MET A 1 214 ? -17.914 44.177 33.301 1.00 65.94 214 MET A C 1
ATOM 1721 O O . MET A 1 214 ? -16.897 44.839 33.081 1.00 65.94 214 MET A O 1
ATOM 1725 N N . MET A 1 215 ? -19.043 44.764 33.718 1.00 59.53 215 MET A N 1
ATOM 1726 C CA . MET A 1 215 ? -19.101 46.195 34.039 1.00 59.53 215 MET A CA 1
ATOM 1727 C C . MET A 1 215 ? -18.249 46.491 35.285 1.00 59.53 215 MET A C 1
ATOM 1729 O O . MET A 1 215 ? -18.470 45.925 36.355 1.00 59.53 215 MET A O 1
ATOM 1733 N N . LYS A 1 216 ? -17.278 47.405 35.162 1.00 60.31 216 LYS A N 1
ATOM 1734 C CA . LYS A 1 216 ? -16.563 47.993 36.309 1.00 60.31 216 LYS A CA 1
ATOM 1735 C C . LYS A 1 216 ? -17.501 48.983 37.024 1.00 60.31 216 LYS A C 1
ATOM 1737 O O . LYS A 1 216 ? -18.119 49.796 36.343 1.00 60.31 216 LYS A O 1
ATOM 1742 N N . ASN A 1 217 ? -17.594 48.884 38.359 1.00 47.50 217 ASN A N 1
ATOM 1743 C CA . ASN A 1 217 ? -18.385 49.769 39.242 1.00 47.50 217 ASN A CA 1
ATOM 1744 C C . ASN A 1 217 ? -18.220 51.266 38.950 1.00 47.50 217 ASN A C 1
ATOM 1746 O O . ASN A 1 217 ? -17.066 51.688 38.705 1.00 47.50 217 ASN A O 1
#

Radius of gyration: 39.21 Å; chains: 1; bounding box: 87×80×90 Å

Secondary structure (DSSP, 8-state):
---------------SPPHHHHHHHHHHHHHHHHHHHHHHHHHHHHHHHHHHHSPTTHHHHHHHHHHHHHHHHHHHHHHHHHHHHHHHHHHHHHHHHHHHHHHHHHHHHHHHHHHHHHHHHHHHS-HHHHHHHHHHHHHHHHHHHHHHHHT-S---------HHHHHHHHHHHHHHHHTTTTS-PPPGGGS-------------PPB-TTS-B----

Sequence (217 aa):
MRKLFGSKKKKVVTDGPTLEDATKLSEKRGESLDEKIKKLDQQLSEYRAKMKKTRPGPALNSLKKRALTILKQKKMYEQQRDSLSQQTFNMEQITFTQQTLKDTVVTVNAMKSANTNLKAQFQEIDVDDVWDLKDDLGDLLEDSNEIQEALGQSFYGTEDFDEDELEAELEGLEDDMELGEENQEMPSYLEVPKEEPKINDQETEETDEYGLPMMKN

Foldseek 3Di:
DDDDPDPDPPPPPPVDDDLVNVLVVLVVLLVVLVVLLVVLVVVLVVLVVVLVVDDDDPVNVVSVVVSVVSVVVNVVSVVVNVVSVVVSVVSVVVVVVVVVVVVVVVVVVVVVVVVVVVVVVVVVDDVVVVVVVVVVVVVVVVVVVVVVVVVDDDDDDDDPDDVVVVVVVVVVVVVVVVVVPPDDDDPCVVPDDDDDDDDDDDDDQDDPPVRDRDDDD

pLDDT: mean 73.36, std 18.85, range [34.69, 98.5]